Protein AF-A0A7S1RP92-F1 (afdb_monomer_lite)

Structure (mmCIF, N/CA/C/O backbone):
data_AF-A0A7S1RP92-F1
#
_entry.id   AF-A0A7S1RP92-F1
#
loop_
_atom_site.group_PDB
_atom_site.id
_atom_site.type_symbol
_atom_site.label_atom_id
_atom_site.label_alt_id
_atom_site.label_comp_id
_atom_site.label_asym_id
_atom_site.label_entity_id
_atom_site.label_seq_id
_atom_site.pdbx_PDB_ins_code
_atom_site.Cartn_x
_atom_site.Cartn_y
_atom_site.Cartn_z
_atom_site.occupancy
_atom_site.B_iso_or_equiv
_atom_site.auth_seq_id
_atom_site.auth_comp_id
_atom_site.auth_asym_id
_atom_site.auth_atom_id
_atom_site.pdbx_PDB_model_num
ATOM 1 N N . MET A 1 1 ? -13.688 0.209 7.375 1.00 96.62 1 MET A N 1
ATOM 2 C CA . MET A 1 1 ? -12.919 1.451 7.643 1.00 96.62 1 MET A CA 1
ATOM 3 C C . MET A 1 1 ? -11.612 1.063 8.317 1.00 96.62 1 MET A C 1
ATOM 5 O O . MET A 1 1 ? -11.429 -0.123 8.563 1.00 96.62 1 MET A O 1
ATOM 9 N N . GLY A 1 2 ? -10.693 1.985 8.599 1.00 97.12 2 GLY A N 1
ATOM 10 C CA . GLY A 1 2 ? -9.447 1.580 9.247 1.00 97.12 2 GLY A CA 1
ATOM 11 C C . GLY A 1 2 ? -8.501 2.708 9.606 1.00 97.12 2 GLY A C 1
ATOM 12 O O . GLY A 1 2 ? -8.910 3.857 9.749 1.00 97.12 2 GLY A O 1
ATOM 13 N N . TRP A 1 3 ? -7.241 2.329 9.751 1.00 98.38 3 TRP A N 1
ATOM 14 C CA . TRP A 1 3 ? -6.128 3.151 10.197 1.00 98.38 3 TRP A CA 1
ATOM 15 C C . TRP A 1 3 ? -4.966 3.059 9.197 1.00 98.38 3 TRP A C 1
ATOM 17 O O . TRP A 1 3 ? -4.839 2.054 8.498 1.00 98.38 3 TRP A O 1
ATOM 27 N N . ARG A 1 4 ? -4.111 4.086 9.130 1.00 98.12 4 ARG A N 1
ATOM 28 C CA . ARG A 1 4 ? -2.906 4.109 8.285 1.00 98.12 4 ARG A CA 1
ATOM 29 C C . ARG A 1 4 ? -1.733 4.751 9.033 1.00 98.12 4 ARG A C 1
ATOM 31 O O . ARG A 1 4 ? -1.945 5.701 9.786 1.00 98.12 4 ARG A O 1
ATOM 38 N N . SER A 1 5 ? -0.514 4.253 8.819 1.00 98.38 5 SER A N 1
ATOM 39 C CA . SER A 1 5 ? 0.655 4.570 9.661 1.00 98.38 5 SER A CA 1
ATOM 40 C C . SER A 1 5 ? 1.187 6.002 9.587 1.00 98.38 5 SER A C 1
ATOM 42 O O . SER A 1 5 ? 1.744 6.493 10.571 1.00 98.38 5 SER A O 1
ATOM 44 N N . TRP A 1 6 ? 1.000 6.687 8.458 1.00 98.19 6 TRP A N 1
ATOM 45 C CA . TRP A 1 6 ? 1.774 7.883 8.111 1.00 98.19 6 TRP A CA 1
ATOM 46 C C . TRP A 1 6 ? 1.664 9.053 9.095 1.00 98.19 6 TRP A C 1
ATOM 48 O O . TRP A 1 6 ? 2.681 9.535 9.583 1.00 98.19 6 TRP A O 1
ATOM 58 N N . ASN A 1 7 ? 0.448 9.499 9.427 1.00 97.38 7 ASN A N 1
ATOM 59 C CA . ASN A 1 7 ? 0.257 10.764 10.153 1.00 97.38 7 ASN A CA 1
ATOM 60 C C . ASN A 1 7 ? 0.847 10.777 11.570 1.00 97.38 7 ASN A C 1
ATOM 62 O O . ASN A 1 7 ? 1.109 11.854 12.098 1.00 97.38 7 ASN A O 1
ATOM 66 N N . LEU A 1 8 ? 1.020 9.608 12.193 1.00 97.38 8 LEU A N 1
ATOM 67 C CA . LEU A 1 8 ? 1.609 9.498 13.527 1.00 97.38 8 LEU A CA 1
ATOM 68 C C . LEU A 1 8 ? 3.060 9.023 13.476 1.00 97.38 8 LEU A C 1
ATOM 70 O O . LEU A 1 8 ? 3.896 9.553 14.203 1.00 97.38 8 LEU A O 1
ATOM 74 N N . TYR A 1 9 ? 3.356 8.020 12.648 1.00 98.25 9 TYR A N 1
ATOM 75 C CA . TYR A 1 9 ? 4.644 7.334 12.702 1.00 98.25 9 TYR A CA 1
ATOM 76 C C . TYR A 1 9 ? 5.598 7.735 11.579 1.00 98.25 9 TYR A C 1
ATOM 78 O O . TYR A 1 9 ? 6.805 7.595 11.755 1.00 98.25 9 TYR A O 1
ATOM 86 N N . GLY A 1 10 ? 5.102 8.252 10.450 1.00 97.50 10 GLY A N 1
ATOM 87 C CA . GLY A 1 10 ? 5.918 8.582 9.280 1.00 97.50 10 GLY A CA 1
ATOM 88 C C . GLY A 1 10 ? 6.888 7.452 8.918 1.00 97.50 10 GLY A C 1
ATOM 89 O O . GLY A 1 10 ? 6.515 6.281 8.873 1.00 97.50 10 GLY A O 1
ATOM 90 N N . ALA A 1 11 ? 8.166 7.802 8.762 1.00 97.56 11 ALA A N 1
ATOM 91 C CA . ALA A 1 11 ? 9.260 6.862 8.513 1.00 97.56 11 ALA A CA 1
ATOM 92 C C . ALA A 1 11 ? 9.661 6.005 9.736 1.00 97.56 11 ALA A C 1
ATOM 94 O O . ALA A 1 11 ? 10.648 5.281 9.684 1.00 97.56 11 ALA A O 1
ATOM 95 N N . GLY A 1 12 ? 8.949 6.073 10.858 1.00 98.19 12 GLY A N 1
ATOM 96 C CA . GLY A 1 12 ? 9.168 5.267 12.063 1.00 98.19 12 GLY A CA 1
ATOM 97 C C . GLY A 1 12 ? 8.417 3.932 12.072 1.00 98.19 12 GLY A C 1
ATOM 98 O O . GLY A 1 12 ? 8.194 3.386 13.145 1.00 98.19 12 GLY A O 1
ATOM 99 N N . VAL A 1 13 ? 7.973 3.434 10.912 1.00 98.00 13 VAL A N 1
ATOM 100 C CA . VAL A 1 13 ? 7.189 2.194 10.807 1.00 98.00 13 VAL A CA 1
ATOM 101 C C . VAL A 1 13 ? 8.063 0.948 10.630 1.00 98.00 13 VAL A C 1
ATOM 103 O O . VAL A 1 13 ? 9.018 0.949 9.854 1.00 98.00 13 VAL A O 1
ATOM 106 N N . ASP A 1 14 ? 7.733 -0.118 11.344 1.00 98.75 14 ASP A N 1
ATOM 107 C CA . ASP A 1 14 ? 8.335 -1.446 11.226 1.00 98.75 14 ASP A CA 1
ATOM 108 C C . ASP A 1 14 ? 7.263 -2.521 11.468 1.00 98.75 14 ASP A C 1
ATOM 110 O O . ASP A 1 14 ? 6.108 -2.211 11.790 1.00 98.75 14 ASP A O 1
ATOM 114 N N . GLN A 1 15 ? 7.626 -3.786 11.271 1.00 98.81 15 GLN A N 1
ATOM 115 C CA . GLN A 1 15 ? 6.706 -4.907 11.431 1.00 98.81 15 GLN A CA 1
ATOM 116 C C . GLN A 1 15 ? 6.155 -5.004 12.857 1.00 98.81 15 GLN A C 1
ATOM 118 O O . GLN A 1 15 ? 4.947 -5.153 13.031 1.00 98.81 15 GLN A O 1
ATOM 123 N N . GLU A 1 16 ? 7.003 -4.869 13.879 1.00 98.75 16 GLU A N 1
ATOM 124 C CA . GLU A 1 16 ? 6.569 -4.996 15.272 1.00 98.75 16 GLU A CA 1
ATOM 125 C C . GLU A 1 16 ? 5.534 -3.918 15.630 1.00 98.75 16 GLU A C 1
ATOM 127 O O . GLU A 1 16 ? 4.509 -4.196 16.256 1.00 98.75 16 GLU A O 1
ATOM 132 N N . LEU A 1 17 ? 5.755 -2.678 15.186 1.00 98.75 17 LEU A N 1
ATOM 133 C CA . LEU A 1 17 ? 4.804 -1.590 15.348 1.00 98.75 17 LEU A CA 1
ATOM 134 C C . LEU A 1 17 ? 3.478 -1.888 14.654 1.00 98.75 17 LEU A C 1
ATOM 136 O O . LEU A 1 17 ? 2.427 -1.702 15.271 1.00 98.75 17 LEU A O 1
ATOM 140 N N . MET A 1 18 ? 3.514 -2.334 13.398 1.00 98.81 18 MET A N 1
ATOM 141 C CA . MET A 1 18 ? 2.302 -2.662 12.647 1.00 98.81 18 MET A CA 1
ATOM 142 C C . MET A 1 18 ? 1.495 -3.759 13.347 1.00 98.81 18 MET A C 1
ATOM 144 O O . MET A 1 18 ? 0.286 -3.605 13.526 1.00 98.81 18 MET A O 1
ATOM 148 N N . GLU A 1 19 ? 2.152 -4.815 13.824 1.00 98.88 19 GLU A N 1
ATOM 149 C CA . GLU A 1 19 ? 1.504 -5.910 14.550 1.00 98.88 19 GLU A CA 1
ATOM 150 C C . GLU A 1 19 ? 0.899 -5.441 15.884 1.00 98.88 19 GLU A C 1
ATOM 152 O O . GLU A 1 19 ? -0.249 -5.772 16.187 1.00 98.88 19 GLU A O 1
ATOM 157 N N . ARG A 1 20 ? 1.593 -4.585 16.650 1.00 98.69 20 ARG A N 1
ATOM 158 C CA . ARG A 1 20 ? 1.022 -3.972 17.868 1.00 98.69 20 ARG A CA 1
ATOM 159 C C . ARG A 1 20 ? -0.192 -3.091 17.564 1.00 98.69 20 ARG A C 1
ATOM 161 O O . ARG A 1 20 ? -1.146 -3.065 18.344 1.00 98.69 20 ARG A O 1
ATOM 168 N N . VAL A 1 21 ? -0.187 -2.360 16.446 1.00 98.56 21 VAL A N 1
ATOM 169 C CA . VAL A 1 21 ? -1.357 -1.574 16.017 1.00 98.56 21 VAL A CA 1
ATOM 170 C C . VAL A 1 21 ? -2.525 -2.496 15.665 1.00 98.56 21 VAL A C 1
ATOM 172 O O . VAL A 1 21 ? -3.649 -2.219 16.082 1.00 98.56 21 VAL A O 1
ATOM 175 N N . MET A 1 22 ? -2.277 -3.606 14.967 1.00 98.75 22 MET A N 1
ATOM 176 C CA . MET A 1 22 ? -3.300 -4.610 14.648 1.00 98.75 22 MET A CA 1
ATOM 177 C C . MET A 1 22 ? -3.942 -5.187 15.916 1.00 98.75 22 MET A C 1
ATOM 179 O O . MET A 1 22 ? -5.167 -5.206 16.030 1.00 98.75 22 MET A O 1
ATOM 183 N N . GLU A 1 23 ? -3.145 -5.560 16.919 1.00 98.69 23 GLU A N 1
ATOM 184 C CA . GLU A 1 23 ? -3.665 -5.973 18.230 1.00 98.69 23 GLU A CA 1
ATOM 185 C C . GLU A 1 23 ? -4.479 -4.864 18.907 1.00 98.69 23 GLU A C 1
ATOM 187 O O . GLU A 1 23 ? -5.527 -5.113 19.506 1.00 98.69 23 GLU A O 1
ATOM 192 N N . GLY A 1 24 ? -4.026 -3.616 18.782 1.00 98.31 24 GLY A N 1
ATOM 193 C CA . GLY A 1 24 ? -4.742 -2.442 19.268 1.00 98.31 24 GLY A CA 1
ATOM 194 C C . GLY A 1 24 ? -6.120 -2.258 18.624 1.00 98.31 24 GLY A C 1
ATOM 195 O O . GLY A 1 24 ? -7.057 -1.871 19.325 1.00 98.31 24 GLY A O 1
ATOM 196 N N . LEU A 1 25 ? -6.272 -2.566 17.330 1.00 98.56 25 LEU A N 1
ATOM 197 C CA . LEU A 1 25 ? -7.545 -2.449 16.606 1.00 98.56 25 LEU A CA 1
ATOM 198 C C . LEU A 1 25 ? -8.608 -3.435 17.108 1.00 98.56 25 LEU A C 1
ATOM 200 O O . LEU A 1 25 ? -9.788 -3.085 17.125 1.00 98.56 25 LEU A O 1
ATOM 204 N N . VAL A 1 26 ? -8.203 -4.632 17.544 1.00 98.69 26 VAL A N 1
ATOM 205 C CA . VAL A 1 26 ? -9.108 -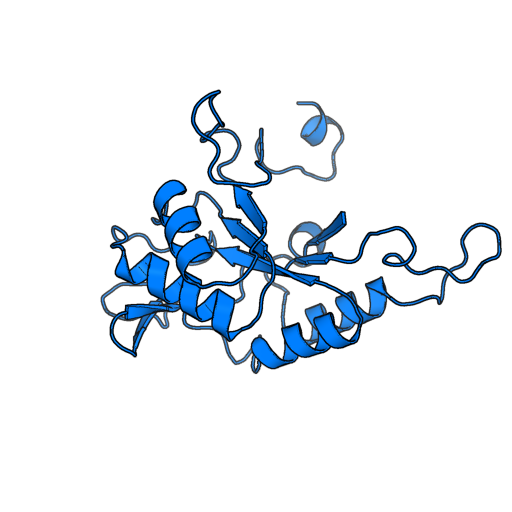5.677 18.070 1.00 98.69 26 VAL A CA 1
ATOM 206 C C . VAL A 1 26 ? -9.194 -5.705 19.599 1.00 98.69 26 VAL A C 1
ATOM 208 O O . VAL A 1 26 ? -9.972 -6.459 20.183 1.00 98.69 26 VAL A O 1
ATOM 211 N N . SER A 1 27 ? -8.411 -4.868 20.276 1.00 98.44 27 SER A N 1
ATOM 212 C CA . SER A 1 27 ? -8.396 -4.774 21.732 1.00 98.44 27 SER A CA 1
ATOM 213 C C . SER A 1 27 ? -9.724 -4.242 22.277 1.00 98.44 27 SER A C 1
ATOM 215 O O . SER A 1 27 ? -10.101 -3.099 22.023 1.00 98.44 27 SER A O 1
ATOM 217 N N . ARG A 1 28 ? -10.397 -5.042 23.113 1.00 98.19 28 ARG A N 1
ATOM 218 C CA . ARG A 1 28 ? -11.638 -4.676 23.828 1.00 98.19 28 ARG A CA 1
ATOM 219 C C . ARG A 1 28 ? -11.389 -4.092 25.224 1.00 98.19 28 ARG A C 1
ATOM 221 O O . ARG A 1 28 ? -12.233 -4.189 26.104 1.00 98.19 28 ARG A O 1
ATOM 228 N N . LYS A 1 29 ? -10.212 -3.499 25.462 1.00 97.25 29 LYS A N 1
ATOM 229 C CA . LYS A 1 29 ? -9.854 -2.903 26.769 1.00 97.25 29 LYS A CA 1
ATOM 230 C C . LYS A 1 29 ? -10.670 -1.652 27.120 1.00 97.25 29 LYS A C 1
ATOM 232 O O . LYS A 1 29 ? -10.645 -1.223 28.268 1.00 97.25 29 LYS A O 1
ATOM 237 N N . ARG A 1 30 ? -11.322 -1.030 26.135 1.00 94.81 30 ARG A N 1
ATOM 238 C CA . ARG A 1 30 ? -12.161 0.162 26.308 1.00 94.81 30 ARG A CA 1
ATOM 239 C C . ARG A 1 30 ? -13.629 -0.232 26.194 1.00 94.81 30 ARG A C 1
ATOM 241 O O . ARG A 1 30 ? -13.946 -1.195 25.502 1.00 94.81 30 ARG A O 1
ATOM 248 N N . SER A 1 31 ? -14.503 0.536 26.833 1.00 97.00 31 SER A N 1
ATOM 249 C CA . SER A 1 31 ? -15.949 0.334 26.745 1.00 97.00 31 SER A CA 1
ATOM 250 C C . SER A 1 31 ? -16.616 1.456 25.959 1.00 97.00 31 SER A C 1
ATOM 252 O O . SER A 1 31 ? -16.239 2.619 26.099 1.00 97.00 31 SER A O 1
ATOM 254 N N . VAL A 1 32 ? -17.632 1.098 25.178 1.00 96.62 32 VAL A N 1
ATOM 255 C CA . VAL A 1 32 ? -18.599 2.021 24.569 1.00 96.62 32 VAL A CA 1
ATOM 256 C C . VAL A 1 32 ? -19.954 1.654 25.155 1.00 96.62 32 VAL A C 1
ATOM 258 O O . VAL A 1 32 ? -20.330 0.486 25.124 1.00 96.62 32 VAL A O 1
ATOM 261 N N . ASP A 1 33 ? -20.624 2.611 25.797 1.00 95.56 33 ASP A N 1
ATOM 262 C CA . ASP A 1 33 ? -21.914 2.404 26.475 1.00 95.56 33 ASP A CA 1
ATOM 263 C C . ASP A 1 33 ? -21.927 1.207 27.449 1.00 95.56 33 ASP A C 1
ATOM 265 O O . ASP A 1 33 ? -22.890 0.454 27.559 1.00 95.56 33 ASP A O 1
ATOM 269 N N . GLY A 1 34 ? -20.813 1.012 28.163 1.00 96.62 34 GLY A N 1
ATOM 270 C CA . GLY A 1 34 ? -20.646 -0.072 29.136 1.00 96.62 34 GLY A CA 1
ATOM 271 C C . GLY A 1 34 ? -20.252 -1.432 28.545 1.00 96.62 34 GLY A C 1
ATOM 272 O O . GLY A 1 34 ? -19.946 -2.343 29.310 1.00 96.62 34 GLY A O 1
ATOM 273 N N . VAL A 1 35 ? -20.172 -1.573 27.218 1.00 97.75 35 VAL A N 1
ATOM 274 C CA . VAL A 1 35 ? -19.791 -2.825 26.544 1.00 97.75 35 VAL A CA 1
ATOM 275 C C . VAL A 1 35 ? -18.311 -2.788 26.143 1.00 97.75 35 VAL A C 1
ATOM 277 O O . VAL A 1 35 ? -17.918 -1.870 25.415 1.00 97.75 35 VAL A O 1
ATOM 280 N N . PRO A 1 36 ? -17.474 -3.763 26.560 1.00 98.38 36 PRO A N 1
ATOM 281 C CA . PRO A 1 36 ? -16.103 -3.896 26.067 1.00 98.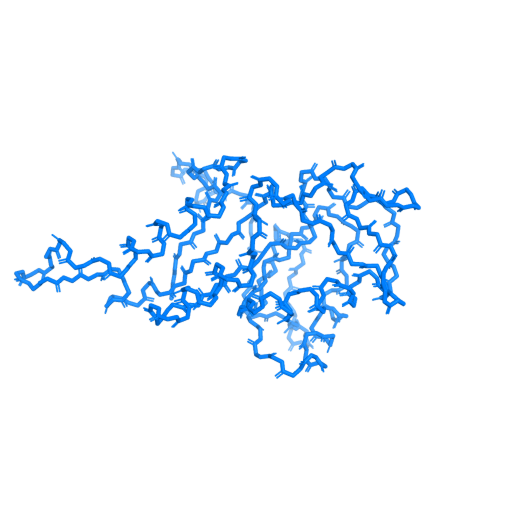38 36 PRO A CA 1
ATOM 282 C C . PRO A 1 36 ? -16.074 -3.991 24.538 1.00 98.38 36 PRO A C 1
ATOM 284 O O . PRO A 1 36 ? -16.586 -4.946 23.958 1.00 98.38 36 PRO A O 1
ATOM 287 N N . THR A 1 37 ? -15.484 -2.991 23.888 1.00 98.31 37 THR A N 1
ATOM 288 C CA . THR A 1 37 ? -15.630 -2.752 22.448 1.00 98.31 37 THR A CA 1
ATOM 289 C C . THR A 1 37 ? -14.277 -2.389 21.847 1.00 98.31 37 THR A C 1
ATOM 291 O O . THR A 1 37 ? -13.550 -1.542 22.370 1.00 98.31 37 THR A O 1
ATOM 294 N N . SER A 1 38 ? -13.926 -3.044 20.744 1.00 98.44 38 SER A N 1
ATOM 295 C CA . SER A 1 38 ? -12.740 -2.735 19.948 1.00 98.44 38 SER A CA 1
ATOM 296 C C . SER A 1 38 ? -13.067 -1.776 18.804 1.00 98.44 38 SER A C 1
ATOM 298 O O . SER A 1 38 ? -14.226 -1.557 18.458 1.00 98.44 38 SER A O 1
ATOM 300 N N . LEU A 1 39 ? -12.040 -1.214 18.165 1.00 98.25 39 LEU A N 1
ATOM 301 C CA . LEU A 1 39 ? -12.238 -0.412 16.956 1.00 98.25 39 LEU A CA 1
ATOM 302 C C . LEU A 1 39 ? -12.790 -1.268 15.807 1.00 98.25 39 LEU A C 1
ATOM 304 O O . LEU A 1 39 ? -13.622 -0.798 15.031 1.00 98.25 39 LEU A O 1
ATOM 308 N N . CYS A 1 40 ? -12.375 -2.533 15.717 1.00 98.25 40 CYS A N 1
ATOM 309 C CA . CYS A 1 40 ? -12.899 -3.448 14.711 1.00 98.25 40 CYS A CA 1
ATOM 310 C C . CYS A 1 40 ? -14.369 -3.837 14.965 1.00 98.25 40 CYS A C 1
ATOM 312 O O . CYS A 1 40 ? -15.130 -3.905 14.003 1.00 98.25 40 CYS A O 1
ATOM 314 N N . ASP A 1 41 ? -14.828 -3.953 16.219 1.00 98.19 41 ASP A N 1
ATOM 315 C CA . ASP A 1 41 ? -16.267 -4.132 16.519 1.00 98.19 41 ASP A CA 1
ATOM 316 C C . ASP A 1 41 ? -17.118 -2.958 15.990 1.00 98.19 41 ASP A C 1
ATOM 318 O O . ASP A 1 41 ? -18.285 -3.129 15.649 1.00 98.19 41 ASP A O 1
ATOM 322 N N . LEU A 1 42 ? -16.510 -1.773 15.857 1.00 97.56 42 LEU A N 1
ATOM 323 C CA . LEU A 1 42 ? -17.106 -0.573 15.259 1.00 97.56 42 LEU A CA 1
ATOM 324 C C . LEU A 1 42 ? -16.844 -0.448 13.740 1.00 97.56 42 LEU A C 1
ATOM 326 O O . LEU A 1 42 ? -17.134 0.584 13.136 1.00 97.56 42 LEU A O 1
ATOM 330 N N . GLY A 1 43 ? -16.269 -1.470 13.101 1.00 97.88 43 GLY A N 1
ATOM 331 C CA . GLY A 1 43 ? -16.016 -1.526 11.655 1.00 97.88 43 GLY A CA 1
ATOM 332 C C . GLY A 1 43 ? -14.662 -0.970 11.185 1.00 97.88 43 GLY A C 1
ATOM 333 O O . GLY A 1 43 ? -14.411 -0.889 9.970 1.00 97.88 43 GLY A O 1
ATOM 334 N N . PHE A 1 44 ? -13.759 -0.598 12.098 1.00 98.25 44 PHE A N 1
ATOM 335 C CA . PHE A 1 44 ? -12.388 -0.165 11.785 1.00 98.25 44 PHE A CA 1
ATOM 336 C C . PHE A 1 44 ? -11.410 -1.352 11.758 1.00 98.25 44 PHE A C 1
ATOM 338 O O . PHE A 1 44 ? -10.452 -1.409 12.523 1.00 98.25 44 PHE A O 1
ATOM 345 N N . CYS A 1 45 ? -11.651 -2.306 10.858 1.00 98.31 45 CYS A N 1
ATOM 346 C CA . CYS A 1 45 ? -10.900 -3.566 10.762 1.00 98.31 45 CYS A CA 1
ATOM 347 C C . CYS A 1 45 ? -9.780 -3.563 9.702 1.00 98.31 45 CYS A C 1
ATOM 349 O O . CYS A 1 45 ? -9.397 -4.621 9.205 1.00 98.31 45 CYS A O 1
ATOM 351 N N . ARG A 1 46 ? -9.281 -2.389 9.287 1.00 98.44 46 ARG A N 1
ATOM 352 C CA . ARG A 1 46 ? -8.195 -2.288 8.293 1.00 98.44 46 ARG A CA 1
ATOM 353 C C . ARG A 1 46 ? -6.960 -1.605 8.870 1.00 98.44 46 ARG A C 1
ATOM 355 O O . ARG A 1 46 ? -7.091 -0.528 9.448 1.00 98.44 46 ARG A O 1
ATOM 362 N N . ALA A 1 47 ? -5.784 -2.190 8.652 1.00 98.50 47 ALA A N 1
ATOM 363 C CA . ALA A 1 47 ? -4.491 -1.608 9.014 1.00 98.50 47 ALA A CA 1
ATOM 364 C C . ALA A 1 47 ? -3.648 -1.344 7.754 1.00 98.50 47 ALA A C 1
ATOM 366 O O . ALA A 1 47 ? -3.256 -2.269 7.047 1.00 98.50 47 ALA A O 1
ATOM 367 N N . GLY A 1 48 ? -3.393 -0.075 7.447 1.00 98.44 48 GLY A N 1
ATOM 368 C CA . GLY A 1 48 ? -2.612 0.350 6.288 1.00 98.44 48 GLY A CA 1
ATOM 369 C C . GLY A 1 48 ? -1.162 0.660 6.646 1.00 98.44 48 GLY A C 1
ATOM 370 O O . GLY A 1 48 ? -0.902 1.562 7.445 1.00 98.44 48 GLY A O 1
ATOM 371 N N . LEU A 1 49 ? -0.232 -0.039 6.002 1.00 98.75 49 LEU A N 1
ATOM 372 C CA . LEU A 1 49 ? 1.172 0.346 5.928 1.00 98.75 49 LEU A CA 1
ATOM 373 C C . LEU A 1 49 ? 1.316 1.476 4.897 1.00 98.75 49 LEU A C 1
ATOM 375 O O . LEU A 1 49 ? 0.803 1.376 3.780 1.00 98.75 49 LEU A O 1
ATOM 379 N N . ASP A 1 50 ? 1.954 2.573 5.294 1.00 98.62 50 ASP A N 1
ATOM 380 C CA . ASP A 1 50 ? 2.360 3.664 4.401 1.00 98.62 50 ASP A CA 1
ATOM 381 C C . ASP A 1 50 ? 3.856 3.555 4.041 1.00 98.62 50 ASP A C 1
ATOM 383 O O . ASP A 1 50 ? 4.428 2.470 4.148 1.00 98.62 50 ASP A O 1
ATOM 387 N N . ASP A 1 51 ? 4.474 4.633 3.560 1.00 98.31 51 ASP A N 1
ATOM 388 C CA . ASP A 1 51 ? 5.845 4.629 3.041 1.00 98.31 51 ASP A CA 1
ATOM 389 C C . ASP A 1 51 ? 6.913 4.179 4.062 1.00 98.31 51 ASP A C 1
ATOM 391 O O . ASP A 1 51 ? 6.664 4.099 5.268 1.00 98.31 51 ASP A O 1
ATOM 395 N N . ASN A 1 52 ? 8.135 3.957 3.566 1.00 98.00 52 ASN A N 1
ATOM 396 C CA . ASN A 1 52 ? 9.346 3.598 4.309 1.00 98.00 52 ASN A CA 1
ATOM 397 C C . ASN A 1 52 ? 9.499 2.107 4.671 1.00 98.00 52 ASN A C 1
ATOM 399 O O . ASN A 1 52 ? 10.194 1.761 5.628 1.00 98.00 52 ASN A O 1
ATOM 403 N N . TRP A 1 53 ? 8.862 1.217 3.907 1.00 98.44 53 TRP A N 1
ATOM 404 C CA . TRP A 1 53 ? 9.069 -0.237 3.989 1.00 98.44 53 TRP A CA 1
ATOM 405 C C . TRP A 1 53 ? 10.168 -0.751 3.047 1.00 98.44 53 TRP A C 1
ATOM 407 O O . TRP A 1 53 ? 10.644 -1.880 3.184 1.00 98.44 53 TRP A O 1
ATOM 417 N N . GLN A 1 54 ? 10.553 0.061 2.066 1.00 98.19 54 GLN A N 1
ATOM 418 C CA . GLN A 1 54 ? 11.453 -0.298 0.978 1.00 98.19 54 GLN A CA 1
ATOM 419 C C . GLN A 1 54 ? 12.914 -0.266 1.436 1.00 98.19 54 GLN A C 1
ATOM 421 O O . GLN A 1 54 ? 13.331 0.622 2.181 1.00 98.19 54 GLN A O 1
ATOM 426 N N . ALA A 1 55 ? 13.734 -1.166 0.898 1.00 98.06 55 ALA A N 1
ATOM 427 C CA . ALA A 1 55 ? 15.183 -1.115 1.051 1.00 98.06 55 ALA A CA 1
ATOM 428 C C . ALA A 1 55 ? 15.785 -0.088 0.077 1.00 98.06 55 ALA A C 1
ATOM 430 O O . ALA A 1 55 ? 16.337 -0.426 -0.974 1.00 98.06 55 ALA A O 1
ATOM 431 N N . CYS A 1 56 ? 15.657 1.194 0.409 1.00 96.94 56 CYS A N 1
ATOM 432 C CA . CYS A 1 56 ? 16.111 2.280 -0.451 1.00 96.94 56 CYS A CA 1
ATOM 433 C C . CYS A 1 56 ? 17.612 2.165 -0.793 1.00 96.94 56 CYS A C 1
ATOM 435 O O . CYS A 1 56 ? 18.466 1.988 0.076 1.00 96.94 56 CYS A O 1
ATOM 437 N N . GLY A 1 57 ? 17.943 2.276 -2.081 1.00 97.00 57 GLY A N 1
ATOM 438 C CA . GLY A 1 57 ? 19.306 2.127 -2.601 1.00 97.00 57 GLY A CA 1
ATOM 439 C C . GLY A 1 57 ? 19.765 0.675 -2.781 1.00 97.00 57 GLY A C 1
ATOM 440 O O . GLY A 1 57 ? 20.931 0.455 -3.103 1.00 97.00 57 GLY A O 1
ATOM 441 N N . LYS A 1 58 ? 18.886 -0.313 -2.569 1.00 97.44 58 LYS A N 1
ATOM 442 C CA . LYS A 1 58 ? 19.174 -1.742 -2.791 1.00 97.44 58 LYS A CA 1
ATOM 443 C C . LYS A 1 58 ? 18.611 -2.286 -4.103 1.00 97.44 58 LYS A C 1
ATOM 445 O O . LYS A 1 58 ? 18.745 -3.479 -4.363 1.00 97.44 58 LYS A O 1
ATOM 450 N N . GLY A 1 59 ? 18.004 -1.430 -4.923 1.00 96.69 59 GLY A N 1
ATOM 451 C CA . GLY A 1 59 ? 17.623 -1.793 -6.282 1.00 96.69 59 GLY A CA 1
ATOM 452 C C . GLY A 1 59 ? 18.829 -2.042 -7.198 1.00 96.69 59 GLY A C 1
ATOM 453 O O . GLY A 1 59 ? 19.981 -1.774 -6.848 1.00 96.69 59 GLY A O 1
ATOM 454 N N . SER A 1 60 ? 18.563 -2.568 -8.391 1.00 95.88 60 SER A N 1
ATOM 455 C CA . SER A 1 60 ? 19.562 -2.825 -9.433 1.00 95.88 60 SER A CA 1
ATOM 456 C C . SER A 1 60 ? 19.170 -2.163 -10.755 1.00 95.88 60 SER A C 1
ATOM 458 O O . SER A 1 60 ? 18.064 -1.655 -10.911 1.00 95.88 60 SER A O 1
ATOM 460 N N . ASN A 1 61 ? 20.098 -2.097 -11.718 1.00 94.06 61 ASN A N 1
ATOM 461 C CA . ASN A 1 61 ? 19.859 -1.448 -13.017 1.00 94.06 61 ASN A CA 1
ATOM 462 C C . ASN A 1 61 ? 19.320 -0.004 -12.889 1.00 94.06 61 ASN A C 1
ATOM 464 O O . ASN A 1 61 ? 18.384 0.404 -13.582 1.00 94.06 61 ASN A O 1
ATOM 468 N N . PHE A 1 62 ? 19.905 0.761 -11.961 1.00 93.81 62 PHE A N 1
ATOM 469 C CA . PHE A 1 62 ? 19.530 2.142 -11.630 1.00 93.81 62 PHE A CA 1
ATOM 470 C C . PHE A 1 62 ? 18.105 2.328 -11.075 1.00 93.81 62 PHE A C 1
ATOM 472 O O . PHE A 1 62 ? 17.693 3.472 -10.867 1.00 93.81 62 PHE A O 1
ATOM 479 N N . TYR A 1 63 ? 17.367 1.247 -10.807 1.00 97.25 63 TYR A N 1
ATOM 480 C CA . TYR A 1 63 ? 16.205 1.302 -9.928 1.00 97.25 63 TYR A CA 1
ATOM 481 C C . TYR A 1 63 ? 16.669 1.474 -8.478 1.00 97.25 63 TYR A C 1
ATOM 483 O O . TYR A 1 63 ? 17.743 1.013 -8.082 1.00 97.25 63 TYR A O 1
ATOM 491 N N . ARG A 1 64 ? 15.883 2.195 -7.683 1.00 97.56 64 ARG A N 1
ATOM 492 C CA . ARG A 1 64 ? 16.225 2.578 -6.311 1.00 97.56 64 ARG A CA 1
ATOM 493 C C . ARG A 1 64 ? 15.893 1.489 -5.311 1.00 97.56 64 ARG A C 1
ATOM 495 O O . ARG A 1 64 ? 16.654 1.314 -4.360 1.00 97.56 64 ARG A O 1
ATOM 502 N N . PHE A 1 65 ? 14.793 0.775 -5.509 1.00 98.00 65 PHE A N 1
ATOM 503 C CA . PHE A 1 65 ? 14.367 -0.293 -4.610 1.00 98.00 65 PHE A CA 1
ATOM 504 C C . PHE A 1 65 ? 13.824 -1.519 -5.338 1.00 98.00 65 PHE A C 1
ATOM 506 O O . PHE A 1 65 ? 13.377 -2.429 -4.662 1.00 98.00 65 PHE A O 1
ATOM 513 N N . HIS A 1 66 ? 13.899 -1.598 -6.667 1.00 98.31 66 HIS A N 1
ATOM 514 C CA . HIS A 1 66 ? 13.554 -2.820 -7.399 1.00 98.31 66 HIS A CA 1
ATOM 515 C C . HIS A 1 66 ? 14.774 -3.584 -7.899 1.00 98.31 66 HIS A C 1
ATOM 517 O O . HIS A 1 66 ? 15.750 -2.986 -8.353 1.00 98.31 66 HIS A O 1
ATOM 523 N N . ALA A 1 67 ? 14.698 -4.912 -7.870 1.00 97.81 67 ALA A N 1
ATOM 524 C CA . ALA A 1 67 ? 15.716 -5.804 -8.406 1.00 97.81 67 ALA A CA 1
ATOM 525 C C . ALA A 1 67 ? 15.094 -6.845 -9.345 1.00 97.81 67 ALA A C 1
ATOM 527 O O . ALA A 1 67 ? 13.974 -7.302 -9.133 1.00 97.81 67 ALA A O 1
ATOM 528 N N . TRP A 1 68 ? 15.836 -7.224 -10.387 1.00 97.38 68 TRP A N 1
ATOM 529 C CA . TRP A 1 68 ? 15.403 -8.267 -11.313 1.00 97.38 68 TRP A CA 1
ATOM 530 C C . TRP A 1 68 ? 15.503 -9.641 -10.658 1.00 97.38 68 TRP A C 1
ATOM 532 O O . TRP A 1 68 ? 16.605 -10.142 -10.418 1.00 97.38 68 TRP A O 1
ATOM 542 N N . THR A 1 69 ? 14.361 -10.262 -10.394 1.00 95.88 69 THR A N 1
ATOM 543 C CA . THR A 1 69 ? 14.262 -11.623 -9.864 1.00 95.88 69 THR A CA 1
ATOM 544 C C . THR A 1 69 ? 13.069 -12.318 -10.516 1.00 95.88 69 THR A C 1
ATOM 546 O O . THR A 1 69 ? 12.118 -11.672 -10.933 1.00 95.88 69 THR A O 1
ATOM 549 N N . ASN A 1 70 ? 13.142 -13.637 -10.709 1.00 91.00 70 ASN A N 1
ATOM 550 C CA . ASN A 1 70 ? 12.047 -14.436 -11.286 1.00 91.00 70 ASN A CA 1
ATOM 551 C C . ASN A 1 70 ? 11.473 -13.933 -12.631 1.00 91.00 70 ASN A C 1
ATOM 553 O O . ASN A 1 70 ? 10.335 -14.232 -12.971 1.00 91.00 70 ASN A O 1
ATOM 557 N N . GLY A 1 71 ? 12.272 -13.216 -13.431 1.00 95.31 71 GLY A N 1
ATOM 558 C CA . GLY A 1 71 ? 11.853 -12.730 -14.749 1.00 95.31 71 GLY A CA 1
ATOM 559 C C . GLY A 1 71 ? 11.062 -11.417 -14.738 1.00 95.31 71 GLY A C 1
ATOM 560 O O . GLY A 1 71 ? 10.495 -11.069 -15.771 1.00 95.31 71 GLY A O 1
ATOM 561 N N . THR A 1 72 ? 11.030 -10.693 -13.615 1.00 97.81 72 THR A N 1
ATOM 562 C CA . THR A 1 72 ? 10.376 -9.382 -13.491 1.00 97.81 72 THR A CA 1
ATOM 563 C C . THR A 1 72 ? 11.124 -8.492 -12.479 1.00 97.81 72 THR A C 1
ATOM 565 O O . THR A 1 72 ? 12.061 -8.945 -11.815 1.00 97.81 72 THR A O 1
ATOM 568 N N . TRP A 1 73 ? 10.775 -7.205 -12.357 1.00 98.06 73 TRP A N 1
ATOM 569 C CA . TRP A 1 73 ? 11.382 -6.321 -11.348 1.00 98.06 73 TRP A CA 1
ATOM 570 C C . TRP A 1 73 ? 10.570 -6.349 -10.057 1.00 98.06 73 TRP A C 1
ATOM 572 O O . TRP A 1 73 ? 9.533 -5.699 -9.973 1.00 98.06 73 TRP A O 1
ATOM 582 N N . HIS A 1 74 ? 11.045 -7.063 -9.040 1.00 98.50 74 HIS A N 1
ATOM 583 C CA . HIS A 1 74 ? 10.380 -7.095 -7.740 1.00 98.50 74 HIS A CA 1
ATOM 584 C C . HIS A 1 74 ? 10.896 -6.000 -6.807 1.00 98.50 74 HIS A C 1
ATOM 586 O O . HIS A 1 74 ? 12.096 -5.690 -6.824 1.00 98.50 74 HIS A O 1
ATOM 592 N N . PRO A 1 75 ? 10.027 -5.450 -5.947 1.00 98.25 75 PRO A N 1
ATOM 593 C CA . PRO A 1 75 ? 10.457 -4.542 -4.906 1.00 98.25 75 PRO A CA 1
ATOM 594 C C . PRO A 1 75 ? 11.321 -5.269 -3.870 1.00 98.25 75 PRO A C 1
ATOM 596 O O . PRO A 1 75 ? 11.060 -6.404 -3.474 1.00 98.25 75 PRO A O 1
ATOM 599 N N . VAL A 1 76 ? 12.348 -4.578 -3.394 1.00 98.50 76 VAL A N 1
ATOM 600 C CA . VAL A 1 76 ? 13.244 -5.015 -2.330 1.00 98.50 76 VAL A CA 1
ATOM 601 C C . VAL A 1 76 ? 12.771 -4.381 -1.028 1.00 98.50 76 VAL A C 1
ATOM 603 O O . VAL A 1 76 ? 12.729 -3.158 -0.879 1.00 98.50 76 VAL A O 1
ATOM 606 N N . VAL A 1 77 ? 12.411 -5.233 -0.076 1.00 98.38 77 VAL A N 1
ATOM 607 C CA . VAL A 1 77 ? 11.922 -4.857 1.253 1.00 98.38 77 VAL A CA 1
ATOM 608 C C . VAL A 1 77 ? 13.098 -4.661 2.202 1.00 98.38 77 VAL A C 1
ATOM 610 O O . VAL A 1 77 ? 14.067 -5.423 2.157 1.00 98.38 77 VAL A O 1
ATOM 613 N N . ASP A 1 78 ? 13.025 -3.665 3.086 1.00 98.56 78 ASP A N 1
ATOM 614 C CA . ASP A 1 78 ? 13.997 -3.536 4.170 1.00 98.56 78 ASP A CA 1
ATOM 615 C C . ASP A 1 78 ? 13.735 -4.610 5.234 1.00 98.56 78 ASP A C 1
ATOM 617 O O . ASP A 1 78 ? 12.956 -4.417 6.168 1.00 98.56 78 ASP A O 1
ATOM 621 N N . ALA A 1 79 ? 14.407 -5.755 5.097 1.00 98.19 79 ALA A N 1
ATOM 622 C CA . ALA A 1 79 ? 14.269 -6.889 6.007 1.00 98.19 79 ALA A CA 1
ATOM 623 C C . ALA A 1 79 ? 14.719 -6.593 7.454 1.00 98.19 79 ALA A C 1
ATOM 625 O O . ALA A 1 79 ? 14.373 -7.347 8.358 1.00 98.19 79 ALA A O 1
ATOM 626 N N . SER A 1 80 ? 15.464 -5.506 7.705 1.00 98.31 80 SER A N 1
ATOM 627 C CA . SER A 1 80 ? 15.774 -5.080 9.081 1.00 98.31 80 SER A CA 1
ATOM 628 C C . SER A 1 80 ? 14.562 -4.473 9.795 1.00 98.31 80 SER A C 1
ATOM 630 O O . SER A 1 80 ? 14.505 -4.481 11.022 1.00 98.31 80 SER A O 1
ATOM 632 N N . ARG A 1 81 ? 13.578 -3.986 9.029 1.00 98.19 81 ARG A N 1
ATOM 633 C CA . ARG A 1 81 ? 12.336 -3.372 9.524 1.00 98.19 81 ARG A CA 1
ATOM 634 C C . ARG A 1 81 ? 11.135 -4.291 9.357 1.00 98.19 81 ARG A C 1
ATOM 636 O O . ARG A 1 81 ? 10.268 -4.347 10.224 1.00 98.19 81 ARG A O 1
ATOM 643 N N . PHE A 1 82 ? 11.086 -4.995 8.232 1.00 98.75 82 PHE A N 1
ATOM 644 C CA . PHE A 1 82 ? 10.021 -5.914 7.851 1.00 98.75 82 PHE A CA 1
ATOM 645 C C . PHE A 1 82 ? 10.624 -7.280 7.500 1.00 98.75 82 PHE A C 1
ATOM 647 O O . PHE A 1 82 ? 10.690 -7.632 6.320 1.00 98.75 82 PHE A O 1
ATOM 654 N N . PRO A 1 83 ? 11.116 -8.034 8.501 1.00 98.62 83 PRO A N 1
ATOM 655 C CA . PRO A 1 83 ? 11.756 -9.330 8.276 1.00 98.62 83 PRO A CA 1
ATOM 656 C C . PRO A 1 83 ? 10.814 -10.376 7.665 1.00 98.62 83 PRO A C 1
ATOM 658 O O . PRO A 1 83 ? 11.287 -11.274 6.973 1.00 98.62 83 PRO A O 1
ATOM 661 N N . ASP A 1 84 ? 9.502 -10.265 7.896 1.00 98.62 84 ASP A N 1
ATOM 662 C CA . ASP A 1 84 ? 8.493 -11.185 7.372 1.00 98.62 84 ASP A CA 1
ATOM 663 C C . ASP A 1 84 ? 7.148 -10.476 7.110 1.00 98.62 84 ASP A C 1
ATOM 665 O O . ASP A 1 84 ? 6.207 -10.539 7.906 1.00 98.62 84 ASP A O 1
ATOM 669 N N . MET A 1 85 ? 7.033 -9.798 5.960 1.00 98.44 85 MET A N 1
ATOM 670 C CA . MET A 1 85 ? 5.773 -9.152 5.555 1.00 98.44 85 MET A CA 1
ATOM 671 C C . MET A 1 85 ? 4.608 -10.138 5.398 1.00 98.44 85 MET A C 1
ATOM 673 O O . MET A 1 85 ? 3.465 -9.777 5.687 1.00 98.44 85 MET A O 1
ATOM 677 N N . ALA A 1 86 ? 4.874 -11.367 4.948 1.00 98.69 86 ALA A N 1
ATOM 678 C CA . ALA A 1 86 ? 3.833 -12.376 4.790 1.00 98.69 86 ALA A CA 1
ATOM 679 C C . ALA A 1 86 ? 3.299 -12.822 6.159 1.00 98.69 86 ALA A C 1
ATOM 681 O O . ALA A 1 86 ? 2.085 -12.857 6.363 1.00 98.69 86 ALA A O 1
ATOM 682 N N . GLY A 1 87 ? 4.190 -13.077 7.120 1.00 98.81 87 GLY A N 1
ATOM 683 C CA . GLY A 1 87 ? 3.836 -13.367 8.508 1.00 98.81 87 GLY A CA 1
ATOM 684 C C . GLY A 1 87 ? 3.070 -12.228 9.178 1.00 98.81 87 GLY A C 1
ATOM 685 O O . GLY A 1 87 ? 2.059 -12.478 9.836 1.00 98.81 87 GLY A O 1
ATOM 686 N N . MET A 1 88 ? 3.472 -10.974 8.939 1.00 98.75 88 MET A N 1
ATOM 687 C CA . MET A 1 88 ? 2.755 -9.791 9.431 1.00 98.75 88 MET A CA 1
ATOM 688 C C . MET A 1 88 ? 1.294 -9.769 8.945 1.00 98.75 88 MET A C 1
ATOM 690 O O . MET A 1 88 ? 0.368 -9.561 9.733 1.00 98.75 88 MET A O 1
ATOM 694 N N . ASN A 1 89 ? 1.066 -10.016 7.652 1.00 98.75 89 ASN A N 1
ATOM 695 C CA . ASN A 1 89 ? -0.282 -10.046 7.080 1.00 98.75 89 ASN A CA 1
ATOM 696 C C . ASN A 1 89 ? -1.080 -11.277 7.532 1.00 98.75 89 ASN A C 1
ATOM 698 O O . ASN A 1 89 ? -2.256 -11.146 7.868 1.00 98.75 89 ASN A O 1
ATOM 702 N N . ALA A 1 90 ? -0.444 -12.446 7.646 1.00 98.81 90 ALA A N 1
ATOM 703 C CA . ALA A 1 90 ? -1.080 -13.641 8.198 1.00 98.81 90 ALA A CA 1
ATOM 704 C C . ALA A 1 90 ? -1.549 -13.420 9.647 1.00 98.81 90 ALA A C 1
ATOM 706 O O . ALA A 1 90 ? -2.653 -13.833 10.012 1.00 98.81 90 ALA A O 1
ATOM 707 N N . ARG A 1 91 ? -0.760 -12.708 10.466 1.00 98.69 91 ARG A N 1
ATOM 708 C CA . ARG A 1 91 ? -1.160 -12.295 11.819 1.00 98.69 91 ARG A CA 1
ATOM 709 C C . ARG A 1 91 ? -2.379 -11.374 11.783 1.00 98.69 91 ARG A C 1
ATOM 711 O O . ARG A 1 91 ? -3.313 -11.593 12.550 1.00 98.69 91 ARG A O 1
ATOM 718 N N . ALA A 1 92 ? -2.409 -10.392 10.881 1.00 98.75 92 ALA A N 1
ATOM 719 C CA . ALA A 1 92 ? -3.566 -9.513 10.706 1.00 98.75 92 ALA A CA 1
ATOM 720 C C . ALA A 1 92 ? -4.839 -10.301 10.356 1.00 98.75 92 ALA A C 1
ATOM 722 O O . ALA A 1 92 ? -5.876 -10.122 10.999 1.00 98.75 92 ALA A O 1
ATOM 723 N N . HIS A 1 93 ? -4.750 -11.219 9.388 1.00 98.75 93 HIS A N 1
ATOM 724 C CA . HIS A 1 93 ? -5.869 -12.075 8.985 1.00 98.75 93 HIS A CA 1
ATOM 725 C C . HIS A 1 93 ? -6.334 -12.988 10.123 1.00 98.75 93 HIS A C 1
ATOM 727 O O . HIS A 1 93 ? -7.538 -13.149 10.317 1.00 98.75 93 HIS A O 1
ATOM 733 N N . G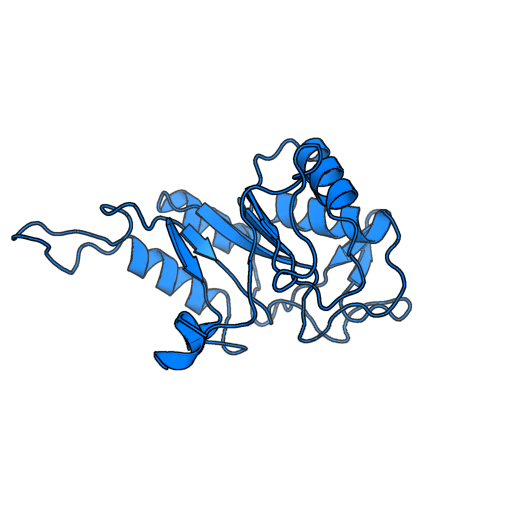LY A 1 94 ? -5.410 -13.519 10.931 1.00 98.69 94 GLY A N 1
ATOM 734 C CA . GLY A 1 94 ? -5.730 -14.297 12.134 1.00 98.69 94 GLY A CA 1
ATOM 735 C C . GLY A 1 94 ? -6.502 -13.507 13.200 1.00 98.69 94 GLY A C 1
ATOM 736 O O . GLY A 1 94 ? -7.262 -14.091 13.970 1.00 98.69 94 GLY A O 1
ATOM 737 N N . LEU A 1 95 ? -6.365 -12.178 13.214 1.00 98.62 95 LEU A N 1
ATOM 738 C CA . LEU A 1 95 ? -7.143 -11.266 14.060 1.00 98.62 95 LEU A CA 1
ATOM 739 C C . LEU A 1 95 ? -8.471 -10.826 13.410 1.00 98.62 95 LEU A C 1
ATOM 741 O O . LEU A 1 95 ? -9.203 -10.030 13.995 1.00 98.62 95 LEU A O 1
ATOM 745 N N . GLY A 1 96 ? -8.794 -11.313 12.207 1.00 98.44 96 GLY A N 1
ATOM 746 C CA . GLY A 1 96 ? -9.972 -10.890 11.443 1.00 98.44 96 GLY A CA 1
ATOM 747 C C . GLY A 1 96 ? -9.838 -9.501 10.808 1.00 98.44 96 GLY A C 1
ATOM 748 O O . GLY A 1 96 ? -10.844 -8.881 10.463 1.00 98.44 96 GLY A O 1
ATOM 749 N N . LEU A 1 97 ? -8.612 -8.991 10.670 1.00 98.81 97 LEU A N 1
ATOM 750 C CA . LEU A 1 97 ? -8.316 -7.713 10.026 1.00 98.81 97 LEU A CA 1
ATOM 751 C C . LEU A 1 97 ? -7.917 -7.918 8.563 1.00 98.81 97 LEU A C 1
ATOM 753 O O . LEU A 1 97 ? -7.521 -9.006 8.168 1.00 98.81 97 LEU A O 1
ATOM 757 N N . THR A 1 98 ? -7.961 -6.844 7.777 1.00 98.62 98 THR A N 1
ATOM 758 C CA . THR A 1 98 ? -7.347 -6.783 6.436 1.00 98.62 98 THR A CA 1
ATOM 759 C C . THR A 1 98 ? -6.239 -5.736 6.403 1.00 98.62 98 THR A C 1
ATOM 761 O O . THR A 1 98 ? -6.312 -4.750 7.150 1.00 98.62 98 THR A O 1
ATOM 764 N N . THR A 1 99 ? -5.262 -5.878 5.512 1.00 98.62 99 THR A N 1
ATOM 765 C CA . THR A 1 99 ? -4.114 -4.964 5.424 1.00 98.62 99 THR A CA 1
ATOM 766 C C . THR A 1 99 ? -4.007 -4.248 4.084 1.00 98.62 99 THR A C 1
ATOM 768 O O . THR A 1 99 ? -4.437 -4.740 3.042 1.00 98.62 99 THR A O 1
ATOM 771 N N . GLY A 1 100 ? -3.441 -3.041 4.114 1.00 98.56 100 GLY A N 1
ATOM 772 C CA . GLY A 1 100 ? -3.168 -2.248 2.918 1.00 98.56 100 GLY A CA 1
ATOM 773 C C . GLY A 1 100 ? -1.688 -1.940 2.765 1.00 98.56 100 GLY A C 1
ATOM 774 O O . GLY A 1 100 ? -1.039 -1.581 3.745 1.00 98.56 100 GLY A O 1
ATOM 775 N N . TRP A 1 101 ? -1.186 -2.034 1.537 1.00 98.69 101 TRP A N 1
ATOM 776 C CA . TRP A 1 101 ? 0.180 -1.679 1.171 1.00 98.69 101 TRP A CA 1
ATOM 777 C C . TRP A 1 101 ? 0.263 -0.286 0.538 1.00 98.69 101 TRP A C 1
ATOM 779 O O . TRP A 1 101 ? -0.757 0.319 0.189 1.00 98.69 101 TRP A O 1
ATOM 789 N N . TYR A 1 102 ? 1.482 0.223 0.385 1.00 98.69 102 TYR A N 1
ATOM 790 C CA . TYR A 1 102 ? 1.772 1.521 -0.212 1.00 98.69 102 TYR A CA 1
ATOM 791 C C . TYR A 1 102 ? 2.740 1.354 -1.381 1.00 98.69 102 TYR A C 1
ATOM 793 O O . TYR A 1 102 ? 3.887 0.949 -1.191 1.00 98.69 102 TYR A O 1
ATOM 801 N N . GLY A 1 103 ? 2.251 1.648 -2.583 1.00 98.06 103 GLY A N 1
ATOM 802 C CA . GLY A 1 103 ? 2.968 1.531 -3.849 1.00 98.06 103 GLY A CA 1
ATOM 803 C C . GLY A 1 103 ? 3.167 2.884 -4.533 1.00 98.06 103 GLY A C 1
ATOM 804 O O . GLY A 1 103 ? 2.588 3.897 -4.135 1.00 98.06 103 GLY A O 1
ATOM 805 N N . ASN A 1 104 ? 4.005 2.888 -5.573 1.00 97.50 104 ASN A N 1
ATOM 806 C CA . ASN A 1 104 ? 4.446 4.092 -6.293 1.00 97.50 104 ASN A CA 1
ATOM 807 C C . ASN A 1 104 ? 4.938 5.220 -5.353 1.00 97.50 104 ASN A C 1
ATOM 809 O O . ASN A 1 104 ? 4.574 6.389 -5.496 1.00 97.50 104 ASN A O 1
ATOM 813 N N . ASN A 1 105 ? 5.747 4.814 -4.367 1.00 96.38 105 ASN A N 1
ATOM 814 C CA . ASN A 1 105 ? 6.099 5.564 -3.158 1.00 96.38 105 ASN A CA 1
ATOM 815 C C . ASN A 1 105 ? 6.809 6.908 -3.377 1.00 96.38 105 ASN A C 1
ATOM 817 O O . ASN A 1 105 ? 7.194 7.226 -4.499 1.00 96.38 105 ASN A O 1
ATOM 821 N N . CYS A 1 106 ? 7.023 7.678 -2.300 1.00 97.00 106 CYS A N 1
ATOM 822 C CA . CYS A 1 106 ? 7.672 8.989 -2.337 1.00 97.00 106 CYS A CA 1
ATOM 823 C C . CYS A 1 106 ? 9.122 8.996 -1.831 1.00 97.00 106 CYS A C 1
ATOM 825 O O . CYS A 1 106 ? 9.950 9.684 -2.436 1.00 97.00 106 CYS A O 1
ATOM 827 N N . ILE A 1 107 ? 9.451 8.254 -0.768 1.00 96.81 107 ILE A N 1
ATOM 828 C CA . ILE A 1 107 ? 10.760 8.311 -0.092 1.00 96.81 107 ILE A CA 1
ATOM 829 C C . ILE A 1 107 ? 11.900 7.866 -1.011 1.00 96.81 107 ILE A C 1
ATOM 831 O O . ILE A 1 107 ? 12.896 8.578 -1.158 1.00 96.81 107 ILE A O 1
ATOM 835 N N . CYS A 1 108 ? 11.761 6.717 -1.672 1.00 94.62 108 CYS A N 1
ATOM 836 C CA . CYS A 1 108 ? 12.764 6.229 -2.618 1.00 94.62 108 CYS A CA 1
ATOM 837 C C . CYS A 1 108 ? 12.166 5.791 -3.946 1.00 94.62 108 CYS A C 1
ATOM 839 O O . CYS A 1 108 ? 12.656 4.869 -4.591 1.00 94.62 108 CYS A O 1
ATOM 841 N N . ARG A 1 109 ? 11.168 6.562 -4.371 1.00 96.88 109 ARG A N 1
ATOM 842 C CA . ARG A 1 109 ? 10.452 6.471 -5.636 1.00 96.88 109 ARG A CA 1
ATOM 843 C C . ARG A 1 109 ? 11.323 6.090 -6.829 1.00 96.88 109 ARG A C 1
ATOM 845 O O . ARG A 1 109 ? 12.416 6.637 -7.006 1.00 96.88 109 ARG A O 1
ATOM 852 N N . GLU A 1 110 ? 10.804 5.236 -7.702 1.00 97.75 110 GLU A N 1
ATOM 853 C CA . GLU A 1 110 ? 11.471 4.992 -8.975 1.00 97.75 110 GLU A CA 1
ATOM 854 C C . GLU A 1 110 ? 11.365 6.213 -9.887 1.00 97.75 110 GLU A C 1
ATOM 856 O O . GLU A 1 110 ? 10.307 6.824 -10.019 1.00 97.75 110 GLU A O 1
ATOM 861 N N . LEU A 1 111 ? 12.492 6.589 -10.495 1.00 95.19 111 LEU A N 1
ATOM 862 C CA . LEU A 1 111 ? 12.570 7.712 -11.440 1.00 95.19 111 LEU A CA 1
ATOM 863 C C . LEU A 1 111 ? 12.698 7.255 -12.891 1.00 95.19 111 LEU A C 1
ATOM 865 O O . LEU A 1 111 ? 12.492 8.042 -13.813 1.00 95.19 111 LEU A O 1
ATOM 869 N N . ARG A 1 112 ? 13.083 5.996 -13.106 1.00 93.75 112 ARG A N 1
ATOM 870 C CA . ARG A 1 112 ? 13.167 5.427 -14.446 1.00 93.75 112 ARG A CA 1
ATOM 871 C C . ARG A 1 112 ? 11.768 5.162 -14.987 1.00 93.75 112 ARG A C 1
ATOM 873 O O . ARG A 1 112 ? 10.910 4.770 -14.199 1.00 93.75 112 ARG A O 1
ATOM 880 N N . PRO A 1 113 ? 11.544 5.295 -16.305 1.00 94.25 113 PRO A N 1
ATOM 881 C CA . PRO A 1 113 ? 10.298 4.856 -16.918 1.00 94.25 113 PRO A CA 1
ATOM 882 C C . PRO A 1 113 ? 9.952 3.425 -16.495 1.00 94.25 113 PRO A C 1
ATOM 884 O O . PRO A 1 113 ? 10.808 2.535 -16.540 1.00 94.25 113 PRO A O 1
ATOM 887 N N . ALA A 1 114 ? 8.717 3.230 -16.044 1.00 95.69 114 ALA A N 1
ATOM 888 C CA . ALA A 1 114 ? 8.218 1.934 -15.621 1.00 95.69 114 ALA A CA 1
ATOM 889 C C . ALA A 1 114 ? 7.718 1.145 -16.838 1.00 95.69 114 ALA A C 1
ATOM 891 O O . ALA A 1 114 ? 6.798 1.589 -17.526 1.00 95.69 114 ALA A O 1
ATOM 892 N N . GLY A 1 115 ? 8.328 -0.012 -17.099 1.00 97.00 115 GLY A N 1
ATOM 893 C CA . GLY A 1 115 ? 7.762 -1.035 -17.978 1.00 97.00 115 GLY A CA 1
ATOM 894 C C . GLY A 1 115 ? 6.748 -1.900 -17.226 1.00 97.00 115 GLY A C 1
ATOM 895 O O . GLY A 1 115 ? 6.673 -1.839 -16.000 1.00 97.00 115 GLY A O 1
ATOM 896 N N . GLU A 1 116 ? 5.969 -2.711 -17.948 1.00 98.12 116 GLU A N 1
ATOM 897 C CA . GLU A 1 116 ? 4.965 -3.613 -17.351 1.00 98.12 116 GLU A CA 1
ATOM 898 C C . GLU A 1 116 ? 5.570 -4.594 -16.330 1.00 98.12 116 GLU A C 1
ATOM 900 O O . GLU A 1 116 ? 4.925 -4.932 -15.342 1.00 98.12 116 GLU A O 1
ATOM 905 N N . ASP A 1 117 ? 6.824 -4.996 -16.526 1.00 97.75 117 ASP A N 1
ATOM 906 C CA . ASP A 1 117 ? 7.614 -5.837 -15.622 1.00 97.75 117 ASP A CA 1
ATOM 907 C C . ASP A 1 117 ? 7.818 -5.219 -14.223 1.00 97.75 117 ASP A C 1
ATOM 909 O O . ASP A 1 117 ? 7.884 -5.939 -13.225 1.00 97.75 117 ASP A O 1
ATOM 913 N N . LEU A 1 118 ? 7.863 -3.891 -14.111 1.00 98.06 118 LEU A N 1
ATOM 914 C CA . LEU A 1 118 ? 7.923 -3.213 -12.812 1.00 98.06 118 LEU A CA 1
ATOM 915 C C . LEU A 1 118 ? 6.590 -3.311 -12.060 1.00 98.06 118 LEU A C 1
ATOM 917 O O . LEU A 1 118 ? 6.549 -3.708 -10.899 1.00 98.06 118 LEU A O 1
ATOM 921 N N . TYR A 1 119 ? 5.479 -3.039 -12.750 1.00 98.56 119 TYR A N 1
ATOM 922 C CA . TYR A 1 119 ? 4.142 -3.180 -12.166 1.00 98.56 119 TYR A CA 1
ATOM 923 C C . TYR A 1 119 ? 3.847 -4.633 -11.790 1.00 98.56 119 TYR A C 1
ATOM 925 O O . TYR A 1 119 ? 3.275 -4.899 -10.736 1.00 98.56 119 TYR A O 1
ATOM 933 N N . ARG A 1 120 ? 4.235 -5.583 -12.648 1.00 98.50 120 ARG A N 1
ATOM 934 C CA . ARG A 1 120 ? 4.004 -7.011 -12.424 1.00 98.50 120 ARG A CA 1
ATOM 935 C C . ARG A 1 120 ? 4.742 -7.507 -11.186 1.00 98.50 120 ARG A C 1
ATOM 937 O O . ARG A 1 120 ? 4.123 -8.176 -10.366 1.00 98.50 120 ARG A O 1
ATOM 944 N N . GLY A 1 121 ? 6.006 -7.126 -11.003 1.00 98.44 121 GLY A N 1
ATOM 945 C CA . GLY A 1 121 ? 6.766 -7.540 -9.824 1.00 98.44 121 GLY A CA 1
ATOM 946 C C . GLY A 1 121 ? 6.222 -6.962 -8.516 1.00 98.44 121 GLY A C 1
ATOM 947 O O . GLY A 1 121 ? 6.197 -7.674 -7.509 1.00 98.44 121 GLY A O 1
ATOM 948 N N . ASP A 1 122 ? 5.707 -5.729 -8.532 1.00 98.50 122 ASP A N 1
ATOM 949 C CA . ASP A 1 122 ? 4.976 -5.162 -7.393 1.00 98.50 122 ASP A CA 1
ATOM 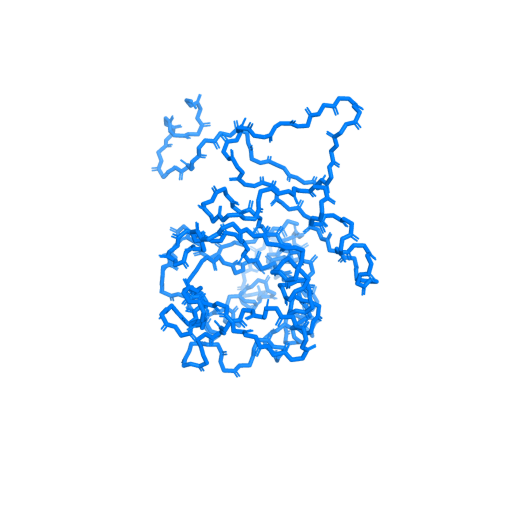950 C C . ASP A 1 122 ? 3.661 -5.905 -7.111 1.00 98.50 122 ASP A C 1
ATOM 952 O O . ASP A 1 122 ? 3.356 -6.204 -5.958 1.00 98.50 122 ASP A O 1
ATOM 956 N N . VAL A 1 123 ? 2.869 -6.227 -8.140 1.00 98.62 123 VAL A N 1
ATOM 957 C CA . VAL A 1 123 ? 1.611 -6.977 -7.975 1.00 98.62 123 VAL A CA 1
ATOM 958 C C . VAL A 1 123 ? 1.867 -8.387 -7.443 1.00 98.62 123 VAL A C 1
ATOM 960 O O . VAL A 1 123 ? 1.157 -8.849 -6.548 1.00 98.62 123 VAL A O 1
ATOM 963 N N . GLU A 1 124 ? 2.895 -9.063 -7.950 1.00 98.50 124 GLU A N 1
ATOM 964 C CA . GLU A 1 124 ? 3.307 -10.380 -7.469 1.00 98.50 124 GLU A CA 1
ATOM 965 C C . GLU A 1 124 ? 3.789 -10.320 -6.018 1.00 98.50 124 GLU A C 1
ATOM 967 O O . GLU A 1 124 ? 3.404 -11.169 -5.214 1.00 98.50 124 GLU A O 1
ATOM 972 N N . ALA A 1 125 ? 4.558 -9.292 -5.646 1.00 98.50 125 ALA A N 1
ATOM 973 C CA . ALA A 1 125 ? 4.978 -9.078 -4.265 1.00 98.50 125 ALA A CA 1
ATOM 974 C C . ALA A 1 125 ? 3.780 -8.787 -3.347 1.00 98.50 125 ALA A C 1
ATOM 976 O O . ALA A 1 125 ? 3.649 -9.410 -2.295 1.00 98.50 125 ALA A O 1
ATOM 977 N N . LEU A 1 126 ? 2.852 -7.921 -3.769 1.00 98.62 126 LEU A N 1
ATOM 978 C CA . LEU A 1 126 ? 1.618 -7.623 -3.038 1.00 98.62 126 LEU A CA 1
ATOM 979 C C . LEU A 1 126 ? 0.841 -8.907 -2.744 1.00 98.62 126 LEU A C 1
ATOM 981 O O . LEU A 1 126 ? 0.406 -9.139 -1.611 1.00 98.62 126 LEU A O 1
ATOM 985 N N . ALA A 1 127 ? 0.669 -9.735 -3.776 1.00 98.19 127 ALA A N 1
ATOM 986 C CA . ALA A 1 127 ? -0.066 -10.982 -3.684 1.00 98.19 127 ALA A CA 1
ATOM 987 C C . ALA A 1 127 ? 0.66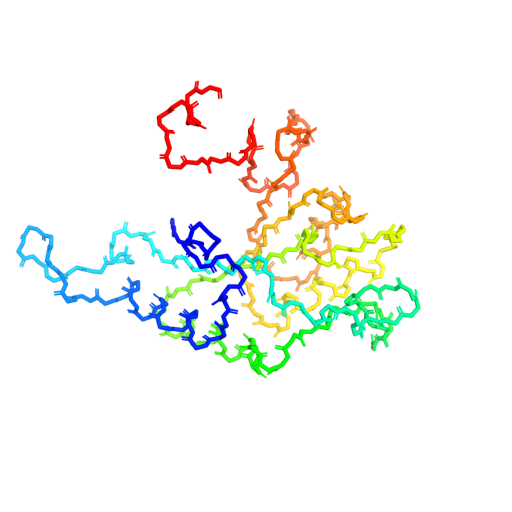1 -12.019 -2.823 1.00 98.19 127 ALA A C 1
ATOM 989 O O . ALA A 1 127 ? 0.021 -12.664 -1.992 1.00 98.19 127 ALA A O 1
ATOM 990 N N . GLY A 1 128 ? 1.980 -12.141 -2.988 1.00 97.69 128 GLY A N 1
ATOM 991 C CA . GLY A 1 128 ? 2.834 -13.056 -2.234 1.00 97.69 128 GLY A CA 1
ATOM 992 C C . GLY A 1 128 ? 2.919 -12.711 -0.749 1.00 97.69 128 GLY A C 1
ATOM 993 O O . GLY A 1 128 ? 2.872 -13.607 0.089 1.00 97.69 128 GLY A O 1
ATOM 994 N N . TYR A 1 129 ? 2.960 -11.422 -0.403 1.00 98.56 129 TYR A N 1
ATOM 995 C CA . TYR A 1 129 ? 2.889 -10.966 0.987 1.00 98.56 129 TYR A CA 1
ATOM 996 C C . TYR A 1 129 ? 1.474 -11.035 1.562 1.00 98.56 129 TYR A C 1
ATOM 998 O O . TYR A 1 129 ? 1.311 -10.940 2.773 1.00 98.56 129 TYR A O 1
ATOM 1006 N N . GLY A 1 130 ? 0.445 -11.196 0.731 1.00 98.38 130 GLY A N 1
ATOM 1007 C CA . GLY A 1 130 ? -0.927 -11.380 1.191 1.00 98.38 130 GLY A CA 1
ATOM 1008 C C . GLY A 1 130 ? -1.652 -10.095 1.592 1.00 98.38 130 GLY A C 1
ATOM 1009 O O . GLY A 1 130 ? -2.577 -10.167 2.391 1.00 98.38 130 GLY A O 1
ATOM 1010 N N . PHE A 1 131 ? -1.292 -8.932 1.048 1.00 98.62 131 PHE A N 1
ATOM 1011 C CA . PHE A 1 131 ? -2.071 -7.709 1.284 1.00 98.62 131 PHE A CA 1
ATOM 1012 C C . PHE A 1 131 ? -3.454 -7.760 0.603 1.00 98.62 131 PHE A C 1
ATOM 1014 O O . PHE A 1 131 ? -3.667 -8.479 -0.381 1.00 98.62 131 PHE A O 1
ATOM 1021 N N . ASP A 1 132 ? -4.390 -6.956 1.116 1.00 98.62 132 ASP A N 1
ATOM 1022 C CA . ASP A 1 132 ? -5.792 -6.887 0.665 1.00 98.62 132 ASP A CA 1
ATOM 1023 C C . ASP A 1 132 ? -6.140 -5.555 -0.023 1.00 98.62 132 ASP A C 1
ATOM 1025 O O . ASP A 1 132 ? -7.214 -5.380 -0.608 1.00 98.62 132 ASP A O 1
ATOM 1029 N N . ALA A 1 133 ? -5.244 -4.575 0.068 1.00 98.56 133 ALA A N 1
ATOM 1030 C CA . ALA A 1 133 ? -5.408 -3.260 -0.527 1.00 98.56 133 ALA A CA 1
ATOM 1031 C C . ALA A 1 133 ? -4.061 -2.654 -0.928 1.00 98.56 133 ALA A C 1
ATOM 1033 O O . ALA A 1 133 ? -3.026 -2.987 -0.354 1.00 98.56 133 ALA A O 1
ATOM 1034 N N . ILE A 1 134 ? -4.088 -1.707 -1.860 1.00 98.62 134 ILE A N 1
ATOM 1035 C CA . ILE A 1 134 ? -2.940 -0.882 -2.232 1.00 98.62 134 ILE A CA 1
ATOM 1036 C C . ILE A 1 134 ? -3.341 0.588 -2.333 1.00 98.62 134 ILE A C 1
ATOM 1038 O O . ILE A 1 134 ? -4.344 0.935 -2.955 1.00 98.62 134 ILE A O 1
ATOM 1042 N N . LYS A 1 135 ? -2.541 1.454 -1.712 1.00 98.56 135 LYS A N 1
ATOM 1043 C CA . LYS A 1 135 ? -2.534 2.899 -1.947 1.00 98.56 135 LYS A CA 1
ATOM 1044 C C . LYS A 1 135 ? -1.436 3.211 -2.948 1.00 98.56 135 LYS A C 1
ATOM 1046 O O . LYS A 1 135 ? -0.280 2.901 -2.685 1.00 98.56 135 LYS A O 1
ATOM 1051 N N . LEU A 1 136 ? -1.809 3.808 -4.072 1.00 98.12 136 LEU A N 1
ATOM 1052 C CA . LEU A 1 136 ? -0.913 4.167 -5.165 1.00 98.12 136 LEU A CA 1
ATOM 1053 C C . LEU A 1 136 ? -0.700 5.675 -5.162 1.00 98.12 136 LEU A C 1
ATOM 1055 O O . LEU A 1 136 ? -1.606 6.427 -5.532 1.00 98.12 136 LEU A O 1
ATOM 1059 N N . ASP A 1 137 ? 0.473 6.108 -4.708 1.00 97.62 137 ASP A N 1
ATOM 1060 C CA . ASP A 1 137 ? 0.844 7.522 -4.728 1.00 97.62 137 ASP A CA 1
ATOM 1061 C C . ASP A 1 137 ? 1.229 8.003 -6.133 1.00 97.62 137 ASP A C 1
ATOM 1063 O O . ASP A 1 137 ? 1.356 7.202 -7.055 1.00 97.62 137 ASP A O 1
ATOM 1067 N N . GLY A 1 138 ? 1.399 9.314 -6.306 1.00 95.94 138 GLY A N 1
ATOM 1068 C CA . GLY A 1 138 ? 1.795 9.939 -7.574 1.00 95.94 138 GLY A CA 1
ATOM 1069 C C . GLY A 1 138 ? 3.287 10.241 -7.699 1.00 95.94 138 GLY A C 1
ATOM 1070 O O . GLY A 1 138 ? 3.696 10.971 -8.598 1.00 95.94 138 GLY A O 1
ATOM 1071 N N . CYS A 1 139 ? 4.109 9.743 -6.777 1.00 96.88 139 CYS A N 1
ATOM 1072 C CA . CYS A 1 139 ? 5.504 10.149 -6.664 1.00 96.88 139 CYS A CA 1
ATOM 1073 C C . CYS A 1 139 ? 6.436 9.430 -7.647 1.00 96.88 139 CYS A C 1
ATOM 1075 O O . CYS A 1 139 ? 7.229 10.103 -8.304 1.00 96.88 139 CYS A O 1
ATOM 1077 N N . GLY A 1 140 ? 6.392 8.095 -7.713 1.00 96.69 140 GLY A N 1
ATOM 1078 C CA . GLY A 1 140 ? 7.246 7.292 -8.602 1.00 96.69 140 GLY A CA 1
ATOM 1079 C C . GLY A 1 140 ? 6.800 7.312 -10.061 1.00 96.69 140 GLY A C 1
ATOM 1080 O O . GLY A 1 140 ? 5.980 8.135 -10.445 1.00 96.69 140 GLY A O 1
ATOM 1081 N N . SER A 1 141 ? 7.339 6.419 -10.888 1.00 96.50 141 SER A N 1
ATOM 1082 C CA . SER A 1 141 ? 7.096 6.389 -12.336 1.00 96.50 141 SER A CA 1
ATOM 1083 C C . SER A 1 141 ? 5.940 5.483 -12.790 1.00 96.50 141 SER A C 1
ATOM 1085 O O . SER A 1 141 ? 5.682 5.389 -13.992 1.00 96.50 141 SER A O 1
ATOM 1087 N N . GLN A 1 142 ? 5.230 4.823 -11.867 1.00 96.88 142 GLN A N 1
ATOM 1088 C CA . GLN A 1 142 ? 4.183 3.837 -12.174 1.00 96.88 142 GLN A CA 1
ATOM 1089 C C . GLN A 1 142 ? 2.767 4.452 -12.235 1.00 96.88 142 GLN A C 1
ATOM 1091 O O . GLN A 1 142 ? 1.902 4.121 -11.422 1.00 96.88 142 GLN A O 1
ATOM 1096 N N . TRP A 1 143 ? 2.532 5.370 -13.181 1.00 94.06 143 TRP A N 1
ATOM 1097 C CA . TRP A 1 143 ? 1.300 6.184 -13.270 1.00 94.06 143 TRP A CA 1
ATOM 1098 C C . TRP A 1 143 ? 0.123 5.523 -13.998 1.00 94.06 143 TRP A C 1
ATOM 1100 O O . TRP A 1 143 ? -0.990 6.050 -13.972 1.00 94.06 143 TRP A O 1
ATOM 1110 N N . ASP A 1 144 ? 0.333 4.388 -14.665 1.00 95.31 144 ASP A N 1
ATOM 1111 C CA . ASP A 1 144 ? -0.738 3.717 -15.400 1.00 95.31 144 ASP A CA 1
ATOM 1112 C C . ASP A 1 144 ? -1.657 2.945 -14.439 1.00 95.31 144 ASP A C 1
ATOM 1114 O O . ASP A 1 144 ? -1.451 1.774 -14.114 1.00 95.31 144 ASP A O 1
ATOM 1118 N N . LEU A 1 145 ? -2.697 3.629 -13.958 1.00 95.19 145 LEU A N 1
ATOM 1119 C CA . LEU A 1 145 ? -3.693 3.051 -13.053 1.00 95.19 145 LEU A CA 1
ATOM 1120 C C . LEU A 1 145 ? -4.562 1.976 -13.727 1.00 95.19 145 LEU A C 1
ATOM 1122 O O . LEU A 1 145 ? -5.082 1.101 -13.035 1.00 95.19 145 LEU A O 1
ATOM 1126 N N . GLY A 1 146 ? -4.713 2.016 -15.056 1.00 95.81 146 GLY A N 1
ATOM 1127 C CA . GLY A 1 146 ? -5.408 0.967 -15.805 1.00 95.81 146 GLY A CA 1
ATOM 1128 C C . GLY A 1 146 ? -4.588 -0.320 -15.841 1.00 95.81 146 GLY A C 1
ATOM 1129 O O . GLY A 1 146 ? -5.122 -1.407 -15.615 1.00 95.81 146 GLY A O 1
ATOM 1130 N N . LEU A 1 147 ? -3.275 -0.192 -16.037 1.00 97.62 147 LEU A N 1
ATOM 1131 C CA . LEU A 1 147 ? -2.335 -1.303 -15.951 1.00 97.62 147 LEU A CA 1
ATOM 1132 C C . LEU A 1 147 ? -2.305 -1.918 -14.548 1.00 97.62 147 LEU A C 1
ATOM 1134 O O . LEU A 1 147 ? -2.417 -3.137 -14.428 1.00 97.62 147 LEU A O 1
ATOM 1138 N N . TRP A 1 148 ? -2.238 -1.095 -13.494 1.00 97.75 148 TRP A N 1
ATOM 1139 C CA . TRP A 1 148 ? -2.357 -1.574 -12.112 1.00 97.75 148 TRP A CA 1
ATOM 1140 C C . TRP A 1 148 ? -3.624 -2.397 -11.897 1.00 97.75 148 TRP A C 1
ATOM 1142 O O . TRP A 1 148 ? -3.546 -3.523 -11.411 1.00 97.75 148 TRP A O 1
ATOM 1152 N N . GLN A 1 149 ? -4.788 -1.863 -12.277 1.00 97.31 149 GLN A N 1
ATOM 1153 C CA . GLN A 1 149 ? -6.060 -2.569 -12.125 1.00 97.31 149 GLN A CA 1
ATOM 1154 C C . GLN A 1 149 ? -6.063 -3.898 -12.884 1.00 97.31 149 GLN A C 1
ATOM 1156 O O . GLN A 1 149 ? -6.481 -4.916 -12.331 1.00 97.31 149 GLN A O 1
ATOM 1161 N N . ARG A 1 150 ? -5.594 -3.901 -14.137 1.00 98.00 150 ARG A N 1
ATOM 1162 C CA . ARG A 1 150 ? -5.531 -5.110 -14.959 1.00 98.00 150 ARG A CA 1
ATOM 1163 C C . ARG A 1 150 ? -4.672 -6.183 -14.293 1.00 98.00 150 ARG A C 1
ATOM 1165 O O . ARG A 1 150 ? -5.157 -7.291 -14.090 1.00 98.00 150 ARG A O 1
ATOM 1172 N N . LEU A 1 151 ? -3.440 -5.851 -13.912 1.00 98.50 151 LEU A N 1
ATOM 1173 C CA . LEU A 1 151 ? -2.513 -6.809 -13.307 1.00 98.50 151 LEU A CA 1
ATOM 1174 C C . LEU A 1 151 ? -3.001 -7.297 -11.936 1.00 98.50 151 LEU A C 1
ATOM 1176 O O . LEU A 1 151 ? -2.910 -8.485 -11.635 1.00 98.50 151 LEU A O 1
ATOM 1180 N N . LEU A 1 152 ? -3.585 -6.414 -11.118 1.00 98.19 152 LEU A N 1
ATOM 1181 C CA . LEU A 1 152 ? -4.190 -6.807 -9.843 1.00 98.19 152 LEU A CA 1
ATOM 1182 C C . LEU A 1 152 ? -5.355 -7.785 -10.048 1.00 98.19 152 LEU A C 1
ATOM 1184 O O . LEU A 1 152 ? -5.449 -8.764 -9.310 1.00 98.19 152 LEU A O 1
ATOM 1188 N N . ASN A 1 153 ? -6.192 -7.588 -11.071 1.00 97.12 153 ASN A N 1
ATOM 1189 C CA . ASN A 1 153 ? -7.241 -8.547 -11.427 1.00 97.12 153 ASN A CA 1
ATOM 1190 C C . ASN A 1 153 ? -6.658 -9.882 -11.926 1.00 97.12 153 ASN A C 1
ATOM 1192 O O . ASN A 1 153 ? -7.145 -10.941 -11.533 1.00 97.12 153 ASN A O 1
ATOM 1196 N N . GLU A 1 154 ? -5.603 -9.845 -12.750 1.00 97.19 154 GLU A N 1
ATOM 1197 C CA . GLU A 1 154 ? -4.887 -11.040 -13.230 1.00 97.19 154 GLU A CA 1
ATOM 1198 C C . GLU A 1 154 ? -4.274 -11.860 -12.079 1.00 97.19 154 GLU A C 1
ATOM 1200 O O . GLU A 1 154 ? -4.191 -13.081 -12.183 1.00 97.19 154 GLU A O 1
ATOM 1205 N N . SER A 1 155 ? -3.912 -11.226 -10.955 1.00 95.94 155 SER A N 1
ATOM 1206 C CA . SER A 1 155 ? -3.376 -11.920 -9.770 1.00 95.94 155 SER A CA 1
ATOM 1207 C C . SER A 1 155 ? -4.370 -12.882 -9.098 1.00 95.94 155 SER A C 1
ATOM 1209 O O . SER A 1 155 ? -3.981 -13.689 -8.253 1.00 95.94 155 SER A O 1
ATOM 1211 N N . GLY A 1 156 ? -5.668 -12.771 -9.409 1.00 94.56 156 GLY A N 1
ATOM 1212 C CA . GLY A 1 156 ? -6.734 -13.563 -8.792 1.00 94.56 156 GLY A CA 1
ATOM 1213 C C . GLY A 1 156 ? -7.081 -13.164 -7.350 1.00 94.56 156 GLY A C 1
ATOM 1214 O O . GLY A 1 156 ? -8.011 -13.729 -6.768 1.00 94.56 156 GLY A O 1
ATOM 1215 N N . ARG A 1 157 ? -6.386 -12.181 -6.760 1.00 94.31 157 ARG A N 1
ATOM 1216 C CA . ARG A 1 157 ? -6.706 -11.637 -5.433 1.00 94.31 157 ARG A CA 1
ATOM 1217 C C . ARG A 1 157 ? -7.664 -10.457 -5.540 1.00 94.31 157 ARG A C 1
ATOM 1219 O O . ARG A 1 157 ? -7.548 -9.602 -6.410 1.00 94.31 157 ARG A O 1
ATOM 1226 N N . ARG A 1 158 ? -8.595 -10.366 -4.589 1.00 95.88 158 ARG A N 1
ATOM 1227 C CA . ARG A 1 158 ? -9.447 -9.181 -4.435 1.00 95.88 158 ARG A CA 1
ATOM 1228 C C . ARG A 1 158 ? -8.650 -8.092 -3.729 1.00 95.88 158 ARG A C 1
ATOM 1230 O O . ARG A 1 158 ? -8.459 -8.176 -2.521 1.00 95.88 158 ARG A O 1
ATOM 1237 N N . VAL A 1 159 ? -8.209 -7.087 -4.480 1.00 98.19 159 VAL A N 1
ATOM 1238 C CA . VAL A 1 159 ? -7.404 -5.980 -3.952 1.00 98.19 159 VAL A CA 1
ATOM 1239 C C . VAL A 1 159 ? -8.178 -4.673 -4.057 1.00 98.19 159 VAL A C 1
ATOM 1241 O O . VAL A 1 159 ? -8.600 -4.266 -5.139 1.00 98.19 159 VAL A O 1
ATOM 1244 N N . THR A 1 160 ? -8.354 -3.988 -2.927 1.00 98.12 160 THR A N 1
ATOM 1245 C CA . THR A 1 160 ? -8.891 -2.619 -2.932 1.00 98.12 160 THR A CA 1
ATOM 1246 C C . THR A 1 160 ? -7.820 -1.660 -3.442 1.00 98.12 160 THR A C 1
ATOM 1248 O O . THR A 1 160 ? -6.699 -1.658 -2.945 1.00 98.12 160 THR A O 1
ATOM 1251 N N . ILE A 1 161 ? -8.173 -0.808 -4.398 1.00 97.88 161 ILE A N 1
ATOM 1252 C CA . ILE A 1 161 ? -7.250 0.153 -5.013 1.00 97.88 161 ILE A CA 1
ATOM 1253 C C . ILE A 1 161 ? -7.622 1.560 -4.551 1.00 97.88 161 ILE A C 1
ATOM 1255 O O . ILE A 1 161 ? -8.751 2.008 -4.764 1.00 97.88 161 ILE A O 1
ATOM 1259 N N . GLU A 1 162 ? -6.665 2.242 -3.931 1.00 97.25 162 GLU A N 1
ATOM 1260 C CA . GLU A 1 162 ? -6.731 3.639 -3.513 1.00 97.25 162 GLU A CA 1
ATOM 1261 C C . GLU A 1 162 ? -5.807 4.480 -4.402 1.00 97.25 162 GLU A C 1
ATOM 1263 O O . GLU A 1 162 ? -4.586 4.349 -4.341 1.00 97.25 162 GLU A O 1
ATOM 1268 N N . ASN A 1 163 ? -6.384 5.363 -5.215 1.00 97.06 163 ASN A N 1
ATOM 1269 C CA . ASN A 1 163 ? -5.629 6.336 -5.999 1.00 97.06 163 ASN A CA 1
ATOM 1270 C C . ASN A 1 163 ? -5.289 7.567 -5.137 1.00 97.06 163 ASN A C 1
ATOM 1272 O O . ASN A 1 163 ? -6.178 8.255 -4.634 1.00 97.06 163 ASN A O 1
ATOM 1276 N N . CYS A 1 164 ? -4.001 7.876 -5.004 1.00 96.38 164 CYS A N 1
ATOM 1277 C CA . CYS A 1 164 ? -3.478 8.941 -4.158 1.00 96.38 164 CYS A CA 1
ATOM 1278 C C . CYS A 1 164 ? -2.767 10.062 -4.955 1.00 96.38 164 CYS A C 1
ATOM 1280 O O . CYS A 1 164 ? -1.957 10.797 -4.408 1.00 96.38 164 CYS A O 1
ATOM 1282 N N . HIS A 1 165 ? -3.126 10.297 -6.220 1.00 94.88 165 HIS A N 1
ATOM 1283 C CA . HIS A 1 165 ? -2.518 11.351 -7.056 1.00 94.88 165 HIS A CA 1
ATOM 1284 C C . HIS A 1 165 ? -3.044 12.773 -6.757 1.00 94.88 165 HIS A C 1
ATOM 1286 O O . HIS A 1 165 ? -3.215 13.582 -7.661 1.00 94.88 165 HIS A O 1
ATOM 1292 N N . TRP A 1 166 ? -3.370 13.079 -5.500 1.00 93.50 166 TRP A N 1
ATOM 1293 C CA . TRP A 1 166 ? -3.747 14.421 -5.016 1.00 93.50 166 TRP A CA 1
ATOM 1294 C C . TRP A 1 166 ? -4.856 15.164 -5.781 1.00 93.50 166 TRP A C 1
ATOM 1296 O O . TRP A 1 166 ? -4.853 16.391 -5.843 1.00 93.50 166 TRP A O 1
ATOM 1306 N N . GLY A 1 167 ? -5.796 14.438 -6.393 1.00 87.38 167 GLY A N 1
ATOM 1307 C CA . GLY A 1 167 ? -6.842 15.017 -7.245 1.00 87.38 167 GLY A CA 1
ATOM 1308 C C . GLY A 1 167 ? -6.407 15.337 -8.681 1.00 87.38 167 GLY A C 1
ATOM 1309 O O . GLY A 1 167 ? -7.214 15.822 -9.463 1.00 87.38 167 GLY A O 1
ATOM 1310 N N . TRP A 1 168 ? -5.166 15.033 -9.068 1.00 86.69 168 TRP A N 1
ATOM 1311 C CA . TRP A 1 168 ? -4.659 15.238 -10.431 1.00 86.69 168 TRP A CA 1
ATOM 1312 C C . TRP A 1 168 ? -5.165 14.166 -11.395 1.00 86.69 168 TRP A C 1
ATOM 1314 O O . TRP A 1 168 ? -5.261 14.393 -12.598 1.00 86.69 168 TRP A O 1
ATOM 1324 N N . THR A 1 169 ? -5.512 12.995 -10.860 1.00 83.50 169 THR A N 1
ATOM 1325 C CA . THR A 1 169 ? -6.114 11.897 -11.614 1.00 83.50 169 THR A CA 1
ATOM 1326 C C . THR A 1 169 ? -7.513 11.637 -11.072 1.00 83.50 169 THR A C 1
ATOM 1328 O O . THR A 1 169 ? -7.666 11.061 -9.996 1.00 83.50 169 THR A O 1
ATOM 1331 N N . VAL A 1 170 ? -8.529 12.097 -11.803 1.00 80.88 170 VAL A N 1
ATOM 1332 C CA . VAL A 1 170 ? -9.940 12.073 -11.384 1.00 80.88 170 VAL A CA 1
ATOM 1333 C C . VAL A 1 170 ? -10.708 11.068 -12.243 1.00 80.88 170 VAL A C 1
ATOM 1335 O O . VAL A 1 170 ? -10.457 11.016 -13.453 1.00 80.88 170 VAL A O 1
ATOM 1338 N N . PRO A 1 171 ? -11.636 10.275 -11.667 1.00 83.94 171 PRO A N 1
ATOM 1339 C CA . PRO A 1 171 ? -12.463 9.393 -12.472 1.00 83.94 171 PRO A CA 1
ATOM 1340 C C . PRO A 1 171 ? -13.299 10.190 -13.469 1.00 83.94 171 PRO A C 1
ATOM 1342 O O . PRO A 1 171 ? -13.676 11.337 -13.220 1.00 83.94 171 PRO A O 1
ATOM 1345 N N . LYS A 1 172 ? -13.648 9.544 -14.573 1.00 82.50 172 LYS A N 1
ATOM 1346 C CA . LYS A 1 172 ? -14.643 10.028 -15.533 1.00 82.50 172 LYS A CA 1
ATOM 1347 C C . LYS A 1 172 ? -15.797 9.032 -15.594 1.00 82.50 172 LYS A C 1
ATOM 1349 O O . LYS A 1 172 ? -15.687 7.928 -15.066 1.00 82.50 172 LYS A O 1
ATOM 1354 N N . GLY A 1 173 ? -16.905 9.411 -16.233 1.00 76.69 173 GLY A N 1
ATOM 1355 C CA . GLY A 1 173 ? -18.076 8.531 -16.355 1.00 76.69 173 GLY A CA 1
ATOM 1356 C C . GLY A 1 173 ? -17.771 7.174 -17.004 1.00 76.69 173 GLY A C 1
ATOM 1357 O O . GLY A 1 173 ? -18.461 6.199 -16.734 1.00 76.69 173 GLY A O 1
ATOM 1358 N N . ASP A 1 174 ? -16.717 7.105 -17.815 1.00 86.44 174 ASP A N 1
ATOM 1359 C CA . ASP A 1 174 ? -16.238 5.925 -18.534 1.00 86.44 174 ASP A CA 1
ATOM 1360 C C . ASP A 1 174 ? -14.969 5.294 -17.933 1.00 86.44 174 ASP A C 1
ATOM 1362 O O . ASP A 1 174 ? -14.529 4.244 -18.402 1.00 86.44 174 ASP A O 1
ATOM 1366 N N . TRP A 1 175 ? -14.363 5.899 -16.905 1.00 88.88 175 TRP A N 1
ATOM 1367 C CA . TRP A 1 175 ? -13.060 5.466 -16.404 1.00 88.88 175 TRP A CA 1
ATOM 1368 C C . TRP A 1 175 ? -12.903 5.663 -14.895 1.00 88.88 175 TRP A C 1
ATOM 1370 O O . TRP A 1 175 ? -12.830 6.786 -14.396 1.00 88.88 175 TRP A O 1
ATOM 1380 N N . CYS A 1 176 ? -12.802 4.547 -14.170 1.00 90.06 176 CYS A N 1
ATOM 1381 C CA . CYS A 1 176 ? -12.485 4.513 -12.743 1.00 90.06 176 CYS A CA 1
ATOM 1382 C C . CYS A 1 176 ? -11.853 3.158 -12.367 1.00 90.06 176 CYS A C 1
ATOM 1384 O O . CYS A 1 176 ? -12.547 2.279 -11.855 1.00 90.06 176 CYS A O 1
ATOM 1386 N N . PRO A 1 177 ? -10.550 2.945 -12.624 1.00 92.81 177 PRO A N 1
ATOM 1387 C CA . PRO A 1 177 ? -9.891 1.672 -12.332 1.00 92.81 177 PRO A CA 1
ATOM 1388 C C . PRO A 1 177 ? -9.648 1.405 -10.832 1.00 92.81 177 PRO A C 1
ATOM 1390 O O . PRO A 1 177 ? -9.119 0.358 -10.469 1.00 92.81 177 PRO A O 1
ATOM 1393 N N . TRP A 1 178 ? -10.029 2.325 -9.942 1.00 93.50 178 TRP A N 1
ATOM 1394 C CA . TRP A 1 178 ? -9.843 2.226 -8.491 1.00 93.50 178 TRP A CA 1
ATOM 1395 C C . TRP A 1 178 ? -11.167 2.242 -7.722 1.00 93.50 178 TRP A C 1
ATOM 1397 O O . TRP A 1 178 ? -12.221 2.575 -8.254 1.00 93.50 178 TRP A O 1
ATOM 1407 N N . HIS A 1 179 ? -11.088 1.909 -6.434 1.00 95.44 179 HIS A N 1
ATOM 1408 C CA . HIS A 1 179 ? -12.237 1.825 -5.531 1.00 95.44 179 HIS A CA 1
ATOM 1409 C C . HIS A 1 179 ? -12.435 3.109 -4.720 1.00 95.44 179 HIS A C 1
ATOM 1411 O O . HIS A 1 179 ? -13.556 3.457 -4.360 1.00 95.44 179 HIS A O 1
ATOM 1417 N N . MET A 1 180 ? -11.345 3.816 -4.423 1.00 93.56 180 MET A N 1
ATOM 1418 C CA . MET A 1 180 ? -11.373 5.122 -3.772 1.00 93.56 180 MET A CA 1
ATOM 1419 C C . MET A 1 180 ? -10.248 6.005 -4.301 1.00 93.56 180 MET A C 1
ATOM 1421 O O . MET A 1 180 ? -9.232 5.503 -4.782 1.00 93.56 180 MET A O 1
ATOM 1425 N N . PHE A 1 181 ? -10.439 7.319 -4.245 1.00 94.50 181 PHE A N 1
ATOM 1426 C CA . PHE A 1 181 ? -9.473 8.287 -4.744 1.00 94.50 181 PHE A CA 1
ATOM 1427 C C . PHE A 1 181 ? -9.415 9.524 -3.869 1.00 94.50 181 PHE A C 1
ATOM 1429 O O . PHE A 1 181 ? -10.424 9.997 -3.348 1.00 94.50 181 PHE A O 1
ATOM 1436 N N . ARG A 1 182 ? -8.207 10.058 -3.745 1.00 93.81 182 ARG A N 1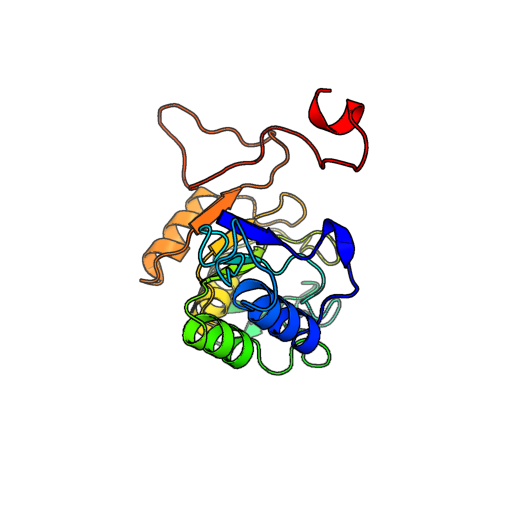
ATOM 1437 C CA . ARG A 1 182 ? -7.937 11.328 -3.094 1.00 93.81 182 ARG A CA 1
ATOM 1438 C C . ARG A 1 182 ? -8.306 12.480 -4.031 1.00 93.81 182 ARG A C 1
ATOM 1440 O O . ARG A 1 182 ? -7.911 12.486 -5.195 1.00 93.81 182 ARG A O 1
ATOM 1447 N N . THR A 1 183 ? -9.014 13.472 -3.503 1.00 91.50 183 THR A N 1
ATOM 1448 C CA . THR A 1 183 ? -9.507 14.637 -4.258 1.00 91.50 183 THR A CA 1
ATOM 1449 C C . THR A 1 183 ? -8.741 15.934 -3.980 1.00 91.50 183 THR A C 1
ATOM 1451 O O . THR A 1 183 ? -9.059 16.955 -4.575 1.00 91.50 183 THR A O 1
ATOM 1454 N N . SER A 1 184 ? -7.761 15.920 -3.076 1.00 91.50 184 SER A N 1
ATOM 1455 C CA . SER A 1 184 ? -6.999 17.101 -2.643 1.00 91.50 184 SER A CA 1
ATOM 1456 C C . SER A 1 184 ? -5.562 16.731 -2.263 1.00 91.50 184 SER A C 1
ATOM 1458 O O . SER A 1 184 ? -5.160 15.584 -2.427 1.00 91.50 184 SER A O 1
ATOM 1460 N N . GLY A 1 185 ? -4.775 17.684 -1.754 1.00 91.88 185 GLY A N 1
ATOM 1461 C CA . GLY A 1 185 ? -3.457 17.419 -1.167 1.00 91.88 185 GLY A CA 1
ATOM 1462 C C . GLY A 1 185 ? -3.503 16.657 0.168 1.00 91.88 185 GLY A C 1
ATOM 1463 O O . GLY A 1 185 ? -4.512 16.065 0.554 1.00 91.88 185 GLY A O 1
ATOM 1464 N N . ASP A 1 186 ? -2.378 16.642 0.885 1.00 94.38 186 ASP A N 1
ATOM 1465 C CA . ASP A 1 186 ? -2.303 16.040 2.220 1.00 94.38 186 ASP A CA 1
ATOM 1466 C C . ASP A 1 186 ? -2.968 16.912 3.285 1.00 94.38 186 ASP A C 1
ATOM 1468 O O . ASP A 1 186 ? -2.693 18.108 3.400 1.00 94.38 186 ASP A O 1
ATOM 1472 N N . VAL A 1 187 ? -3.802 16.277 4.110 1.00 95.12 187 VAL A N 1
ATOM 1473 C CA . VAL A 1 187 ? -4.393 16.907 5.289 1.00 95.12 187 VAL A CA 1
ATOM 1474 C C . VAL A 1 187 ? -3.347 17.092 6.391 1.00 95.12 187 VAL A C 1
ATOM 1476 O O . VAL A 1 187 ? -2.469 16.254 6.593 1.00 95.12 187 VAL A O 1
ATOM 1479 N N . ARG A 1 188 ? -3.469 18.179 7.150 1.00 94.12 188 ARG A N 1
ATOM 1480 C CA . ARG A 1 188 ? -2.679 18.480 8.350 1.00 94.12 188 ARG A CA 1
ATOM 1481 C C . ARG A 1 188 ? -3.594 18.588 9.564 1.00 94.12 188 ARG A C 1
ATOM 1483 O O . ARG A 1 188 ? -4.804 18.740 9.424 1.00 94.12 188 ARG A O 1
ATOM 1490 N N . ALA A 1 189 ? -3.013 18.563 10.763 1.00 94.06 189 ALA A N 1
ATOM 1491 C CA . ALA A 1 189 ? -3.731 18.760 12.026 1.00 94.06 189 ALA A CA 1
ATOM 1492 C C . ALA A 1 189 ? -4.162 20.231 12.233 1.00 94.06 189 ALA A C 1
ATOM 1494 O O . ALA A 1 189 ? -3.844 20.860 13.238 1.00 94.06 189 ALA A O 1
ATOM 1495 N N . SER A 1 190 ? -4.859 20.803 11.251 1.00 94.19 190 SER A N 1
ATOM 1496 C CA . SER A 1 190 ? -5.432 22.142 11.288 1.00 94.19 190 SER A CA 1
ATOM 1497 C C . SER A 1 190 ? -6.745 22.168 10.510 1.00 94.19 190 SER A C 1
ATOM 1499 O O . SER A 1 190 ? -6.867 21.563 9.447 1.00 94.19 190 SER A O 1
ATOM 1501 N N . TYR A 1 191 ? -7.728 22.908 11.026 1.00 91.81 191 TYR A N 1
ATOM 1502 C CA . TYR A 1 191 ? -9.045 23.026 10.394 1.00 91.81 191 TYR A CA 1
ATOM 1503 C C . TYR A 1 191 ? -8.947 23.518 8.942 1.00 91.81 191 TYR A C 1
ATOM 1505 O O . TYR A 1 191 ? -9.535 22.923 8.044 1.00 91.81 191 TYR A O 1
ATOM 1513 N N . GLY A 1 192 ? -8.123 24.544 8.698 1.00 92.31 192 GLY A N 1
ATOM 1514 C CA . GLY A 1 192 ? -7.921 25.107 7.361 1.00 92.31 192 GLY A CA 1
ATOM 1515 C C . GLY A 1 192 ? -7.362 24.114 6.337 1.00 92.31 192 GLY A C 1
ATOM 1516 O O . GLY A 1 192 ? -7.606 24.283 5.153 1.00 92.31 192 GLY A O 1
ATOM 1517 N N . SER A 1 193 ? -6.668 23.056 6.769 1.00 91.00 193 SER A N 1
ATOM 1518 C CA . SER A 1 193 ? -6.167 22.017 5.862 1.00 91.00 193 SER A CA 1
ATOM 1519 C C . SER A 1 193 ? -7.230 20.998 5.438 1.00 91.00 193 SER A C 1
ATOM 1521 O O . SER A 1 193 ? -6.960 20.198 4.547 1.00 91.00 193 SER A O 1
ATOM 1523 N N . VAL A 1 194 ? -8.383 20.967 6.111 1.00 86.31 194 VAL A N 1
ATOM 1524 C CA . VAL A 1 194 ? -9.484 20.032 5.826 1.00 86.31 194 VAL A CA 1
ATOM 1525 C C . VAL A 1 194 ? -10.523 20.673 4.908 1.00 86.31 194 VAL A C 1
ATOM 1527 O O . VAL A 1 194 ? -11.113 19.984 4.083 1.00 86.31 194 VAL A O 1
ATOM 1530 N N . VAL A 1 195 ? -10.765 21.976 5.082 1.00 85.69 195 VAL A N 1
ATOM 1531 C CA . VAL A 1 195 ? -11.837 22.715 4.389 1.00 85.69 195 VAL A CA 1
ATOM 1532 C C . VAL A 1 195 ? -11.349 23.610 3.248 1.00 85.69 195 VAL A C 1
ATOM 1534 O O . VAL A 1 195 ? -12.181 24.193 2.556 1.00 85.69 195 VAL A O 1
ATOM 1537 N N . GLY A 1 196 ? -10.030 23.780 3.120 1.00 68.31 196 GLY A N 1
ATOM 1538 C CA . GLY A 1 196 ? -9.381 24.635 2.122 1.00 68.31 196 GLY A CA 1
ATOM 1539 C C . GLY A 1 196 ? -9.019 23.919 0.832 1.00 68.31 196 GLY A C 1
ATOM 1540 O O . GLY A 1 196 ? -8.923 22.671 0.843 1.00 68.31 196 GLY A O 1
#

InterPro domains:
  IPR002241 Glycoside hydrolase, family 27 [PTHR11452] (1-195)
  IPR013785 Aldolase-type TIM barrel [G3DSA:3.20.20.70] (1-196)
  IPR017853 Glycoside hydrolase superfamily [SSF51445] (1-193)

Organism: Alexandrium catenella (NCBI:txid2925)

Radius of gyration: 17.23 Å; chains: 1; bounding box: 42×40×48 Å

pLDDT: mean 96.29, std 4.08, range [68.31, 98.88]

Sequence (196 aa):
MGWRSWNLYGAGVDQELMERVMEGLVSRKRSVDGVPTSLCDLGFCRAGLDDNWQACGKGSNFYRFHAWTNGTWHPVVDASRFPDMAGMNARAHGLGLTTGWYGNNCICRELRPAGEDLYRGDVEALAGYGFDAIKLDGCGSQWDLGLWQRLLNESGRRVTIENCHWGWTVPKGDWCPWHMFRTSGDVRASYGSVVG

Secondary structure (DSSP, 8-state):
-EEESHHHHGGG--HHHHHHHHHHHH---EEETTEEE-TTTTT--EEE--S--B-TT--STT-SSEEEETTEEEEPB-TTT-TTHHHHHHHHHHTT-EEEEEES-SSS---SPPPHHHHHHHHHHHHHHT-SEEEEESSSS---HHHHHHHHHHTTS--EEEEESTTSS--BTTB--SSEE--SS---SSTHHHH-

Foldseek 3Di:
DADEQPQPQNLNAFLVVQLVVLCQQLFQPDDDPNGSDGVVNVVHQEYEYEDNQFPACPEPPQQGAWHDDPNATAGHGPCVRYVQLLVSQVSSVVSVGAYEYEPCHAPRAAADADDLRHLLNHLVVCVNSPHAEYEYEPHHNPPPLVSNLVSNVVSVGNYAYEYHDALPDDADPPDDSHDYYHNHDDADPDPVSVVD